Protein AF-A0A0F9FJG1-F1 (afdb_monomer_lite)

Sequence (260 aa):
LNWNKIEPEPGVFQQAEFDKVREAAKVGPVGLRLLGGSNSPPWLARTVTYFTYTEGTSGGTFYMPVWWEAEYQHRWEYMLRVVEREVGHLVDVFYQTGGATVYGEPFIRSPWQNKDAYNNLGFDWAVDRSALEALYDIAVRVWPRQRIAVSVFPWQYMKNGQPRSSLGPTSSFILDLMPDLIGANDLRETPGQPRLNTWIWMEQTGIPLFWQTARPPKIGDWRKALEWTIDFGGEYVELNRDFETYDYAELGAWGWELSK

Structure (mmCIF, N/CA/C/O backbone):
data_AF-A0A0F9FJG1-F1
#
_entry.id   AF-A0A0F9FJG1-F1
#
loop_
_atom_site.group_PDB
_atom_site.id
_atom_site.type_symbol
_atom_site.label_atom_id
_atom_site.label_alt_id
_atom_site.label_comp_id
_atom_site.label_asym_id
_atom_site.label_entity_id
_atom_site.label_seq_id
_atom_site.pdbx_PDB_ins_code
_atom_site.Cartn_x
_atom_site.Cartn_y
_atom_site.Cartn_z
_atom_site.occupancy
_atom_site.B_iso_or_equiv
_atom_site.auth_seq_id
_atom_site.auth_comp_id
_atom_site.auth_asym_id
_atom_site.auth_atom_id
_atom_site.pdbx_PDB_model_num
ATOM 1 N N . LEU A 1 1 ? -8.510 -1.674 -4.474 1.00 93.88 1 LEU A N 1
ATOM 2 C CA . LEU A 1 1 ? -9.511 -0.970 -3.641 1.00 93.88 1 LEU A CA 1
ATOM 3 C C . LEU A 1 1 ? -8.845 0.157 -2.858 1.00 93.88 1 LEU A C 1
ATOM 5 O O . LEU A 1 1 ? -7.658 0.055 -2.569 1.00 93.88 1 LEU A O 1
ATOM 9 N N . ASN A 1 2 ? -9.599 1.196 -2.493 1.00 95.75 2 ASN A N 1
ATOM 10 C CA . ASN A 1 2 ? -9.107 2.324 -1.691 1.00 95.75 2 ASN A CA 1
ATOM 11 C C . ASN A 1 2 ? -9.850 2.344 -0.354 1.00 95.75 2 ASN A C 1
ATOM 13 O O . ASN A 1 2 ? -11.081 2.268 -0.363 1.00 95.75 2 ASN A O 1
ATOM 17 N N . TRP A 1 3 ? -9.140 2.482 0.770 1.00 97.31 3 TRP A N 1
ATOM 18 C CA . TRP A 1 3 ? -9.770 2.463 2.096 1.00 97.31 3 TRP A CA 1
ATOM 19 C C . TRP A 1 3 ? -10.869 3.531 2.219 1.00 97.31 3 TRP A C 1
ATOM 21 O O . TRP A 1 3 ? -12.003 3.209 2.558 1.00 97.31 3 TRP A O 1
ATOM 31 N N . ASN A 1 4 ? -10.597 4.772 1.817 1.00 97.50 4 ASN A N 1
ATOM 32 C CA . ASN A 1 4 ? -11.552 5.881 1.873 1.00 97.50 4 ASN A CA 1
ATOM 33 C C . ASN A 1 4 ? -12.833 5.687 1.045 1.00 97.50 4 ASN A C 1
ATOM 35 O O . ASN A 1 4 ? -13.818 6.375 1.297 1.00 97.50 4 ASN A O 1
ATOM 39 N N . LYS A 1 5 ? -12.835 4.772 0.070 1.00 98.00 5 LYS A N 1
ATOM 40 C CA . LYS A 1 5 ? -14.034 4.400 -0.690 1.00 98.00 5 LYS A CA 1
ATOM 41 C C . LYS A 1 5 ? -14.777 3.240 -0.049 1.00 98.00 5 LYS A C 1
ATOM 43 O O . LYS A 1 5 ? -15.998 3.216 -0.105 1.00 98.00 5 LYS A O 1
ATOM 48 N N . ILE A 1 6 ? -14.052 2.293 0.546 1.00 98.00 6 ILE A N 1
ATOM 49 C CA . ILE A 1 6 ? -14.653 1.150 1.238 1.00 98.00 6 ILE A CA 1
ATOM 50 C C . ILE A 1 6 ? -15.332 1.609 2.526 1.00 98.00 6 ILE A C 1
ATOM 52 O O . ILE A 1 6 ? -16.455 1.201 2.777 1.00 98.00 6 ILE A O 1
ATOM 56 N N . GLU A 1 7 ? -14.682 2.456 3.322 1.00 98.31 7 GLU A N 1
ATOM 57 C CA . GLU A 1 7 ? -15.165 2.913 4.631 1.00 98.31 7 GLU A CA 1
ATOM 58 C C . GLU A 1 7 ? -15.092 4.448 4.724 1.00 98.31 7 GLU A C 1
ATOM 60 O O . GLU A 1 7 ? -14.219 4.999 5.404 1.00 98.31 7 GLU A O 1
ATOM 65 N N . PRO A 1 8 ? -15.965 5.173 3.998 1.00 97.88 8 PRO A N 1
ATOM 66 C CA . PRO A 1 8 ? -15.964 6.636 3.988 1.00 97.88 8 PRO A CA 1
ATOM 67 C C . PRO A 1 8 ? -16.316 7.248 5.349 1.00 97.88 8 PRO A C 1
ATOM 69 O O . PRO A 1 8 ? -15.869 8.353 5.641 1.00 97.88 8 PRO A O 1
ATOM 72 N N . GLU A 1 9 ? -17.067 6.526 6.184 1.00 97.81 9 GLU A N 1
ATOM 73 C CA . GLU A 1 9 ? -17.381 6.869 7.575 1.00 97.81 9 GLU A CA 1
ATOM 74 C C . GLU A 1 9 ? -17.056 5.673 8.484 1.00 97.81 9 GLU A C 1
ATOM 76 O O . GLU A 1 9 ? -17.133 4.535 8.011 1.00 97.81 9 GLU A O 1
ATOM 81 N N . PRO A 1 10 ? -16.727 5.889 9.774 1.00 97.12 10 PRO A N 1
ATOM 82 C CA . PRO A 1 10 ? -16.317 4.809 10.670 1.00 97.12 10 PRO A CA 1
ATOM 83 C C . PRO A 1 10 ? -17.374 3.697 10.740 1.00 9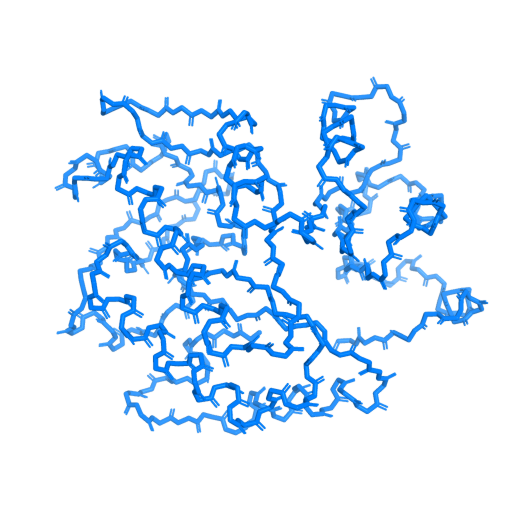7.12 10 PRO A C 1
ATOM 85 O O . PRO A 1 10 ? -18.512 3.941 11.143 1.00 97.12 10 PRO A O 1
ATOM 88 N N . GLY A 1 11 ? -16.999 2.476 10.358 1.00 96.75 11 GLY A N 1
ATOM 89 C CA . GLY A 1 11 ? -17.871 1.300 10.365 1.00 96.75 11 GLY A CA 1
ATOM 90 C C . GLY A 1 11 ? -18.943 1.257 9.268 1.00 96.75 11 GLY A C 1
ATOM 91 O O . GLY A 1 11 ? -19.760 0.335 9.265 1.00 96.75 11 GLY A O 1
ATOM 92 N N . VAL A 1 12 ? -18.971 2.218 8.336 1.00 98.00 12 VAL A N 1
ATOM 93 C CA . VAL A 1 12 ? -19.931 2.250 7.220 1.00 98.00 12 VAL A CA 1
ATOM 94 C C . VAL A 1 12 ? -1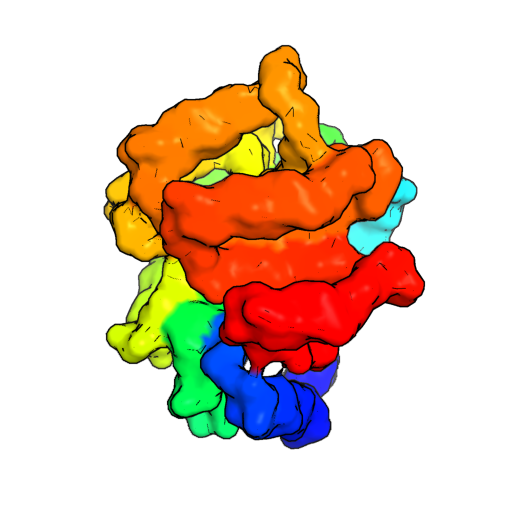9.252 1.745 5.954 1.00 98.00 12 VAL A C 1
ATOM 96 O O . VAL A 1 12 ? -18.524 2.487 5.298 1.00 98.00 12 VAL A O 1
ATOM 99 N N . PHE A 1 13 ? -19.524 0.493 5.584 1.00 98.19 13 PHE A N 1
ATOM 100 C CA . PHE A 1 13 ? -18.868 -0.166 4.453 1.00 98.19 13 PHE A CA 1
ATOM 101 C C . PHE A 1 13 ? -19.676 -0.087 3.152 1.00 98.19 13 PHE A C 1
ATOM 103 O O . PHE A 1 13 ? -20.850 -0.456 3.108 1.00 98.19 13 PHE A O 1
ATOM 110 N N . GLN A 1 14 ? -19.033 0.353 2.072 1.00 98.31 14 GLN A N 1
ATOM 111 C CA . GLN A 1 14 ? -19.636 0.477 0.746 1.00 98.31 14 GLN A CA 1
ATOM 112 C C . GLN A 1 14 ? -19.578 -0.856 -0.009 1.00 98.31 14 GLN A C 1
ATOM 114 O O . GLN A 1 14 ? -18.541 -1.233 -0.555 1.00 98.31 14 GLN A O 1
ATOM 119 N N . GLN A 1 15 ? -20.718 -1.547 -0.099 1.00 97.88 15 GLN A N 1
ATOM 120 C CA . GLN A 1 15 ? -20.821 -2.844 -0.787 1.00 97.88 15 GLN A CA 1
ATOM 121 C C . GLN A 1 15 ? -20.414 -2.789 -2.266 1.00 97.88 15 GLN A C 1
ATOM 123 O O . GLN A 1 15 ? -19.784 -3.721 -2.761 1.00 97.88 15 GLN A O 1
ATOM 128 N N . ALA A 1 16 ? -20.646 -1.652 -2.928 1.00 97.31 16 ALA A N 1
ATOM 129 C CA . ALA A 1 16 ? -20.237 -1.433 -4.312 1.00 97.31 16 ALA A CA 1
ATOM 130 C C . ALA A 1 16 ? -18.716 -1.566 -4.540 1.00 97.31 16 ALA A C 1
ATOM 132 O O . ALA A 1 16 ? -18.290 -1.845 -5.657 1.00 97.31 16 ALA A O 1
ATOM 133 N N . GLU A 1 17 ? -17.873 -1.371 -3.517 1.00 97.38 17 GLU A N 1
ATOM 134 C CA . GLU A 1 17 ? -16.431 -1.616 -3.647 1.00 97.38 17 GLU A CA 1
ATOM 135 C C . GLU A 1 17 ? -16.098 -3.116 -3.609 1.00 97.38 17 GLU A C 1
ATOM 137 O O . GLU A 1 17 ? -15.222 -3.559 -4.349 1.00 97.38 17 GLU A O 1
ATOM 142 N N . PHE A 1 18 ? -16.818 -3.912 -2.814 1.00 97.50 18 PHE A N 1
ATOM 143 C CA . PHE A 1 18 ? -16.667 -5.372 -2.791 1.00 97.50 18 PHE A CA 1
ATOM 144 C C . PHE A 1 18 ? -17.218 -6.024 -4.061 1.00 97.50 18 PHE A C 1
ATOM 146 O O . PHE A 1 18 ? -16.626 -6.976 -4.568 1.00 97.50 18 PHE A O 1
ATOM 153 N N . ASP A 1 19 ? -18.294 -5.474 -4.629 1.00 96.56 19 ASP A N 1
ATOM 154 C CA . ASP A 1 19 ? -18.871 -5.959 -5.887 1.00 96.56 19 ASP A CA 1
ATOM 155 C C . ASP A 1 19 ? -17.883 -5.889 -7.056 1.00 96.56 19 ASP A C 1
ATOM 157 O O . ASP A 1 19 ? -17.910 -6.756 -7.923 1.00 96.56 19 ASP A O 1
ATOM 161 N N . LYS A 1 20 ? -16.938 -4.939 -7.049 1.00 92.56 20 LYS A N 1
ATOM 162 C CA . LYS A 1 20 ? -15.858 -4.890 -8.051 1.00 92.56 20 LYS A CA 1
ATOM 163 C C . LYS A 1 20 ? -14.958 -6.120 -7.988 1.00 92.56 20 LYS A C 1
ATOM 165 O O . LYS A 1 20 ? -14.558 -6.634 -9.024 1.00 92.56 20 LYS A O 1
ATOM 170 N N . VAL A 1 21 ? -14.655 -6.604 -6.781 1.00 94.00 21 VAL A N 1
ATOM 171 C CA . VAL A 1 21 ? -13.859 -7.827 -6.592 1.00 94.00 21 VAL A CA 1
ATOM 172 C C . VAL A 1 21 ? -14.656 -9.047 -7.042 1.00 94.00 21 VAL A C 1
ATOM 174 O O . VAL A 1 21 ? -14.115 -9.903 -7.733 1.00 94.00 21 VAL A O 1
ATOM 177 N N . ARG A 1 22 ? -15.953 -9.104 -6.711 1.00 95.00 22 ARG A N 1
ATOM 178 C CA . ARG A 1 22 ? -16.854 -10.179 -7.157 1.00 95.00 22 ARG A CA 1
ATOM 179 C C . ARG A 1 22 ? -16.979 -10.228 -8.674 1.00 95.00 22 ARG A C 1
ATOM 181 O O . ARG A 1 22 ? -17.015 -11.314 -9.236 1.00 95.00 22 ARG A O 1
ATOM 188 N N . GLU A 1 23 ? -17.036 -9.070 -9.326 1.00 89.56 23 GLU A N 1
ATOM 189 C CA . GLU A 1 23 ? -17.074 -8.981 -10.783 1.00 89.56 23 GLU A CA 1
ATOM 190 C C . GLU A 1 23 ? -15.758 -9.449 -11.405 1.00 89.56 23 GLU A C 1
ATOM 192 O O . GLU A 1 23 ? -15.784 -10.291 -12.298 1.00 89.56 23 GLU A O 1
ATOM 197 N N . ALA A 1 24 ? -14.616 -8.982 -10.889 1.00 86.31 24 ALA A N 1
ATOM 198 C CA . ALA A 1 24 ? -13.303 -9.431 -11.351 1.00 86.31 24 ALA A CA 1
ATOM 199 C C . ALA A 1 24 ? -13.135 -10.955 -11.207 1.00 86.31 24 ALA A C 1
ATOM 201 O O . ALA A 1 24 ? -12.653 -11.615 -12.124 1.00 86.31 24 ALA A O 1
ATOM 202 N N . ALA A 1 25 ? -13.623 -11.527 -10.102 1.00 90.94 25 ALA A N 1
ATOM 203 C CA . ALA A 1 25 ? -13.545 -12.959 -9.823 1.00 90.94 25 ALA A CA 1
ATOM 204 C C . ALA A 1 25 ? -14.377 -13.841 -10.770 1.00 90.94 25 ALA A C 1
ATOM 206 O O . ALA A 1 25 ? -14.173 -15.051 -10.809 1.00 90.94 25 ALA A O 1
ATOM 207 N N . LYS A 1 26 ? -15.311 -13.273 -11.550 1.00 88.12 26 LYS A N 1
ATOM 208 C CA . LYS A 1 26 ? -16.027 -14.028 -12.596 1.00 88.12 26 LYS A CA 1
ATOM 209 C C . LYS A 1 26 ? -15.131 -14.387 -13.776 1.00 88.12 26 LYS A C 1
ATOM 211 O O . LYS A 1 26 ? -15.491 -15.272 -14.547 1.00 88.12 26 LYS A O 1
ATOM 216 N N . VAL A 1 27 ? -14.029 -13.658 -13.943 1.00 83.75 27 VAL A N 1
ATOM 217 C CA . VAL A 1 27 ? -13.112 -13.808 -15.072 1.00 83.75 27 VAL A CA 1
ATOM 218 C C . VAL A 1 27 ? -11.894 -14.641 -14.700 1.00 83.75 27 VAL A C 1
ATOM 220 O O . VAL A 1 27 ? -11.272 -15.153 -15.612 1.00 83.75 27 VAL A O 1
ATOM 223 N N . GLY A 1 28 ? -11.572 -14.789 -13.409 1.00 81.75 28 GLY A N 1
ATOM 224 C CA . GLY A 1 28 ? -10.408 -15.556 -12.975 1.00 81.75 28 GLY A CA 1
ATOM 225 C C . GLY A 1 28 ? -9.968 -15.296 -11.534 1.00 81.75 28 GLY A C 1
ATOM 226 O O . GLY A 1 28 ? -10.646 -14.572 -10.794 1.00 81.75 28 GLY A O 1
ATOM 227 N N . PRO A 1 29 ? -8.819 -15.863 -11.119 1.00 83.12 29 PRO A N 1
ATOM 228 C CA . PRO A 1 29 ? -8.189 -15.571 -9.833 1.00 83.12 29 PRO A CA 1
ATOM 229 C C . PRO A 1 29 ? -7.928 -14.070 -9.643 1.00 83.12 29 PRO A C 1
ATOM 231 O O . PRO A 1 29 ? -7.426 -13.398 -10.545 1.00 83.12 29 PRO A O 1
ATOM 234 N N . VAL A 1 30 ? -8.218 -13.533 -8.452 1.00 87.94 30 VAL A N 1
ATOM 235 C CA . VAL A 1 30 ? -8.061 -12.096 -8.179 1.00 87.94 30 VAL A CA 1
ATOM 236 C C . VAL A 1 30 ? -6.807 -11.800 -7.363 1.00 87.94 30 VAL A C 1
ATOM 238 O O . VAL A 1 30 ? -6.634 -12.289 -6.245 1.00 87.94 30 VAL A O 1
ATOM 241 N N . GLY A 1 31 ? -5.976 -10.903 -7.895 1.00 88.62 31 GLY A N 1
ATOM 242 C CA . GLY A 1 31 ? -4.985 -10.158 -7.126 1.00 88.62 31 GLY A CA 1
ATOM 243 C C . GLY A 1 31 ? -5.602 -8.890 -6.528 1.00 88.62 31 GLY A C 1
ATOM 244 O O . GLY A 1 31 ? -6.094 -8.028 -7.254 1.00 88.62 31 GLY A O 1
ATOM 245 N N . LEU A 1 32 ? -5.570 -8.742 -5.204 1.00 91.38 32 LEU A N 1
ATOM 246 C CA . LEU A 1 32 ? -6.198 -7.630 -4.497 1.00 91.38 32 LEU A CA 1
ATOM 247 C C . LEU A 1 32 ? -5.172 -6.710 -3.841 1.00 91.38 32 LEU A C 1
ATOM 249 O O . LEU A 1 32 ? -4.499 -7.078 -2.883 1.00 91.38 32 LEU A O 1
ATOM 253 N N . ARG A 1 33 ? -5.130 -5.454 -4.287 1.00 91.25 33 ARG A N 1
ATOM 254 C CA . ARG A 1 33 ? -4.435 -4.368 -3.586 1.00 91.25 33 ARG A CA 1
ATOM 255 C C . ARG A 1 33 ? -5.439 -3.506 -2.832 1.00 91.25 33 ARG A C 1
ATOM 257 O O . ARG A 1 33 ? -6.316 -2.904 -3.456 1.00 91.25 33 ARG A O 1
ATOM 264 N N . LEU A 1 34 ? -5.309 -3.410 -1.511 1.00 94.56 34 LEU A N 1
ATOM 265 C CA . LEU A 1 34 ? -6.036 -2.434 -0.697 1.00 94.56 34 LEU A CA 1
ATOM 266 C C . LEU A 1 34 ? -5.100 -1.282 -0.362 1.00 94.56 34 LEU A C 1
ATOM 268 O O . LEU A 1 34 ? -4.106 -1.531 0.303 1.00 94.56 34 LEU A O 1
ATOM 272 N N . LEU A 1 35 ? -5.411 -0.065 -0.811 1.00 94.19 35 LEU A N 1
ATOM 273 C CA . LEU A 1 35 ? -4.567 1.119 -0.642 1.00 94.19 35 LEU A CA 1
ATOM 274 C C . LEU A 1 35 ? -4.892 1.877 0.653 1.00 94.19 35 LEU A C 1
ATOM 276 O O . LEU A 1 35 ? -6.022 2.348 0.824 1.00 94.19 35 LEU A O 1
ATOM 280 N N . GLY A 1 36 ? -3.877 2.022 1.512 1.00 93.38 36 GLY A N 1
ATOM 281 C CA . GLY A 1 36 ? -3.857 2.919 2.674 1.00 93.38 36 GLY A CA 1
ATOM 282 C C . GLY A 1 36 ? -3.188 4.266 2.368 1.00 93.38 36 GLY A C 1
ATOM 283 O O . GLY A 1 36 ? -3.314 4.802 1.260 1.00 93.38 36 GLY A O 1
ATOM 284 N N . GLY A 1 37 ? -2.488 4.838 3.353 1.00 94.25 37 GLY A N 1
ATOM 285 C CA . GLY A 1 37 ? -1.731 6.083 3.182 1.00 94.25 37 GLY A CA 1
ATOM 286 C C . GLY A 1 37 ? -2.630 7.253 2.785 1.00 94.25 37 GLY A C 1
ATOM 287 O O . GLY A 1 37 ? -3.590 7.564 3.489 1.00 94.25 37 GLY A O 1
ATOM 288 N N . SER A 1 38 ? -2.368 7.868 1.630 1.00 95.06 38 SER A N 1
ATOM 289 C CA . SER A 1 38 ? -3.211 8.949 1.076 1.00 95.06 38 SER A CA 1
ATOM 290 C C . SER A 1 38 ? -4.639 8.517 0.709 1.00 95.06 38 SER A C 1
ATOM 292 O O . SER A 1 38 ? -5.518 9.359 0.539 1.00 95.06 38 SER A O 1
ATOM 294 N N . ASN A 1 39 ? -4.885 7.208 0.608 1.00 96.19 39 ASN A N 1
ATOM 295 C CA . ASN A 1 39 ? -6.212 6.639 0.389 1.00 96.19 39 ASN A CA 1
ATOM 296 C C . ASN A 1 39 ? -6.926 6.290 1.702 1.00 96.19 39 ASN A C 1
ATOM 298 O O . ASN A 1 39 ? -7.994 5.688 1.650 1.00 96.19 39 ASN A O 1
ATOM 302 N N . SER A 1 40 ? -6.372 6.644 2.863 1.00 96.94 40 SER A N 1
ATOM 303 C CA . SER A 1 40 ? -7.035 6.444 4.158 1.00 96.94 40 SER A CA 1
ATOM 304 C C . SER A 1 40 ? -8.218 7.406 4.320 1.00 96.94 40 SER A C 1
ATOM 306 O O . SER A 1 40 ? -8.165 8.535 3.820 1.00 96.94 40 SER A O 1
ATOM 308 N N . PRO A 1 41 ? -9.304 6.999 4.996 1.00 96.69 41 PRO A N 1
ATOM 309 C CA . PRO A 1 41 ? -10.472 7.849 5.155 1.00 96.69 41 PRO A CA 1
ATOM 310 C C . PRO A 1 41 ? -10.188 9.052 6.074 1.00 96.69 41 PRO A C 1
ATOM 312 O O . PRO A 1 41 ? -9.465 8.908 7.061 1.00 96.69 41 PRO A O 1
ATOM 315 N N . PRO A 1 42 ? -10.790 10.232 5.822 1.00 95.81 42 PRO A N 1
ATOM 316 C CA . PRO A 1 42 ? -10.560 11.423 6.645 1.00 95.81 42 PRO A CA 1
ATOM 317 C C . PRO A 1 42 ? -10.947 11.261 8.121 1.00 95.81 42 PRO A C 1
ATOM 319 O O . PRO A 1 42 ? -10.359 11.915 8.981 1.00 95.81 42 PRO A O 1
ATOM 322 N N . TRP A 1 43 ? -11.919 10.396 8.441 1.00 97.12 43 TRP A N 1
ATOM 323 C CA . TRP A 1 43 ? -12.359 10.188 9.825 1.00 97.12 43 TRP A CA 1
ATOM 324 C C . TRP A 1 43 ? -11.265 9.595 10.720 1.00 97.12 43 TRP A C 1
ATOM 326 O O . TRP A 1 43 ? -11.317 9.786 11.935 1.00 97.12 43 TRP A O 1
ATOM 336 N N . LEU A 1 44 ? -10.266 8.922 10.142 1.00 97.56 44 LEU A N 1
ATOM 337 C CA . LEU A 1 44 ? -9.170 8.297 10.881 1.00 97.56 44 LEU A CA 1
ATOM 338 C C . LEU A 1 44 ? -8.280 9.339 11.582 1.00 97.56 44 LEU A C 1
ATOM 340 O O . LEU A 1 44 ? -7.692 9.046 12.620 1.00 97.56 44 LEU A O 1
ATOM 344 N N . ALA A 1 45 ? -8.278 10.592 11.110 1.00 96.81 45 ALA A N 1
ATOM 345 C CA . ALA A 1 45 ? -7.601 11.713 11.771 1.00 96.81 45 ALA A CA 1
ATOM 346 C C . ALA A 1 45 ? -8.170 12.051 13.165 1.00 96.81 45 ALA A C 1
ATOM 348 O O . ALA A 1 45 ? -7.587 12.844 13.898 1.00 96.81 45 ALA A O 1
ATOM 349 N N . ARG A 1 46 ? -9.310 11.458 13.555 1.00 96.44 46 ARG A N 1
ATOM 350 C CA . ARG A 1 46 ? -9.861 11.571 14.917 1.00 96.44 46 ARG A CA 1
ATOM 351 C C . ARG A 1 46 ? -9.110 10.706 15.934 1.00 96.44 46 ARG A C 1
ATOM 353 O O . ARG A 1 46 ? -9.261 10.940 17.129 1.00 96.44 46 ARG A O 1
ATOM 360 N N . THR A 1 47 ? -8.363 9.696 15.482 1.00 96.00 47 THR A N 1
ATOM 361 C CA . THR A 1 47 ? -7.713 8.700 16.354 1.00 96.00 47 THR A CA 1
ATOM 362 C C . THR A 1 47 ? -6.240 8.462 16.035 1.00 96.00 47 THR A C 1
ATOM 364 O O . THR A 1 47 ? -5.533 7.917 16.871 1.00 96.00 47 THR A O 1
ATOM 367 N N . VAL A 1 48 ? -5.773 8.854 14.850 1.00 97.50 48 VAL A N 1
ATOM 368 C CA . VAL A 1 48 ? -4.392 8.666 14.384 1.00 97.50 48 VAL A CA 1
ATOM 369 C C . VAL A 1 48 ? -3.791 10.026 14.048 1.00 97.50 48 VAL A C 1
ATOM 371 O O . VAL A 1 48 ? -4.496 10.903 13.541 1.00 97.50 48 VAL A O 1
ATOM 374 N N . THR A 1 49 ? -2.494 10.208 14.295 1.00 98.12 49 THR A N 1
ATOM 375 C CA . THR A 1 49 ? -1.784 11.420 13.876 1.00 98.12 49 THR A CA 1
ATOM 376 C C . THR A 1 49 ? -1.705 11.488 12.357 1.00 98.12 49 THR A C 1
ATOM 378 O O . THR A 1 49 ? -1.528 10.481 11.674 1.00 98.12 49 THR A O 1
ATOM 381 N N . TYR A 1 50 ? -1.797 12.692 11.805 1.00 97.50 50 TYR A N 1
ATOM 382 C CA . TYR A 1 50 ? -1.620 12.929 10.379 1.00 97.50 50 TYR A CA 1
ATOM 383 C C . TYR A 1 50 ? -0.540 13.969 10.121 1.00 97.50 50 TYR A C 1
ATOM 385 O O . TYR A 1 50 ? -0.292 14.858 10.937 1.00 97.50 5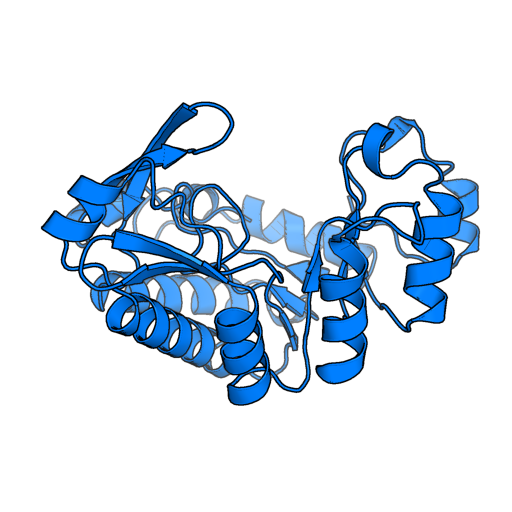0 TYR A O 1
ATOM 393 N N . PHE A 1 51 ? 0.057 13.893 8.937 1.00 97.50 51 PHE A N 1
ATOM 394 C CA . PHE A 1 51 ? 1.045 14.852 8.476 1.00 97.50 51 PHE A CA 1
ATOM 395 C C . PHE A 1 51 ? 0.866 15.182 6.996 1.00 97.50 51 PHE A C 1
ATOM 397 O O . PHE A 1 51 ? 0.258 14.438 6.222 1.00 97.50 51 PHE A O 1
ATOM 404 N N . THR A 1 52 ? 1.398 16.338 6.614 1.00 97.06 52 THR A N 1
ATOM 405 C CA . THR A 1 52 ? 1.450 16.770 5.221 1.00 97.06 52 THR A CA 1
ATOM 406 C C . THR A 1 52 ? 2.590 16.051 4.512 1.00 97.06 52 THR A C 1
ATOM 408 O O . THR A 1 52 ? 3.747 16.172 4.911 1.00 97.06 52 THR A O 1
ATOM 411 N N . TYR A 1 53 ? 2.252 15.330 3.451 1.00 97.06 53 TYR A N 1
ATOM 412 C CA . TYR A 1 53 ? 3.169 14.594 2.598 1.00 97.06 53 TYR A CA 1
ATOM 413 C C . TYR A 1 53 ? 3.280 15.263 1.228 1.00 97.06 53 TYR A C 1
ATOM 415 O O . TYR A 1 53 ? 2.269 15.487 0.567 1.00 97.06 53 TYR A O 1
ATOM 423 N N . THR A 1 54 ? 4.495 15.524 0.764 1.00 96.88 54 THR A N 1
ATOM 424 C CA . THR A 1 54 ? 4.780 16.020 -0.586 1.00 96.88 54 THR A CA 1
ATOM 425 C C . THR A 1 54 ? 5.376 14.901 -1.433 1.00 96.88 54 THR A C 1
ATOM 427 O O . THR A 1 54 ? 6.414 14.326 -1.098 1.00 96.88 54 THR A O 1
ATOM 430 N N . GLU A 1 55 ? 4.720 14.580 -2.542 1.00 93.06 55 GLU A N 1
ATOM 431 C CA . GLU A 1 55 ? 5.138 13.548 -3.485 1.00 93.06 55 GLU A CA 1
ATOM 432 C C . GLU A 1 55 ? 6.352 14.016 -4.306 1.00 93.06 55 GLU A C 1
ATOM 434 O O . GLU A 1 55 ? 6.431 15.161 -4.751 1.00 93.06 55 GLU A O 1
ATOM 439 N N . GLY A 1 56 ? 7.350 13.140 -4.464 1.00 84.69 56 GLY A N 1
ATOM 440 C CA . GLY A 1 56 ? 8.671 13.544 -4.949 1.00 84.69 56 GLY A CA 1
ATOM 441 C C . GLY A 1 56 ? 8.793 13.815 -6.452 1.00 84.69 56 GLY A C 1
ATOM 442 O O . GLY A 1 56 ? 9.796 14.400 -6.854 1.00 84.69 56 GLY A O 1
ATOM 443 N N . THR A 1 57 ? 7.825 13.393 -7.277 1.00 81.38 57 THR A N 1
ATOM 444 C CA . THR A 1 57 ? 7.945 13.428 -8.751 1.00 81.38 57 THR A CA 1
ATOM 445 C C . THR A 1 57 ? 7.086 14.517 -9.392 1.00 81.38 57 THR A C 1
ATOM 447 O O . THR A 1 57 ? 7.577 15.305 -10.193 1.00 81.38 57 THR A O 1
ATOM 450 N N . SER A 1 58 ? 5.801 14.554 -9.058 1.00 82.25 58 SER A N 1
ATOM 451 C CA . SER A 1 58 ? 4.811 15.547 -9.485 1.00 82.25 58 SER A CA 1
ATOM 452 C C . SER A 1 58 ? 4.682 16.739 -8.532 1.00 82.25 58 SER A C 1
ATOM 454 O O . SER A 1 58 ? 4.132 17.763 -8.929 1.00 82.25 58 SER A O 1
ATOM 456 N N . GLY A 1 59 ? 5.180 16.630 -7.293 1.00 87.00 59 GLY A N 1
ATOM 457 C CA . GLY A 1 59 ? 5.102 17.699 -6.292 1.00 87.00 59 GLY A CA 1
ATOM 458 C C . GLY A 1 59 ? 3.732 17.831 -5.619 1.00 87.00 59 GLY A C 1
ATOM 459 O O . GLY A 1 59 ? 3.503 18.798 -4.896 1.00 87.00 59 GLY A O 1
ATOM 460 N N . GLY A 1 60 ? 2.813 16.886 -5.849 1.00 93.38 60 GLY A N 1
ATOM 461 C CA . GLY A 1 60 ? 1.492 16.891 -5.222 1.00 93.38 60 GLY A CA 1
ATOM 462 C C . GLY A 1 60 ? 1.576 16.788 -3.697 1.00 93.38 60 GLY A C 1
ATOM 463 O O . GLY A 1 60 ? 2.409 16.057 -3.162 1.00 93.38 60 GLY A O 1
ATOM 464 N N . THR A 1 61 ? 0.693 17.496 -2.994 1.00 95.25 61 THR A N 1
ATOM 465 C CA . THR A 1 61 ? 0.603 17.453 -1.530 1.00 95.25 61 THR A CA 1
ATOM 466 C C . THR A 1 61 ? -0.611 16.646 -1.085 1.00 95.25 61 THR A C 1
ATOM 468 O O . THR A 1 61 ? -1.711 16.811 -1.608 1.00 95.25 61 THR A O 1
ATOM 471 N N . PHE A 1 62 ? -0.408 15.792 -0.090 1.00 95.50 62 PHE A N 1
ATOM 472 C CA . PHE A 1 62 ? -1.388 14.857 0.440 1.00 95.50 62 PHE A CA 1
ATOM 473 C C . PHE A 1 62 ? -1.397 14.929 1.963 1.00 95.50 62 PHE A C 1
ATOM 475 O O . PHE A 1 62 ? -0.395 15.276 2.585 1.00 95.50 62 PHE A O 1
ATOM 482 N N . TYR A 1 63 ? -2.525 14.583 2.572 1.00 94.88 63 TYR A N 1
ATOM 483 C CA . TYR A 1 63 ? -2.638 14.471 4.021 1.00 94.88 63 TYR A CA 1
ATOM 484 C C . TYR A 1 63 ? -2.700 12.995 4.384 1.00 94.88 63 TYR A C 1
ATOM 486 O O . TYR A 1 63 ? -3.597 12.284 3.932 1.00 94.88 63 TYR A O 1
ATOM 494 N N . MET A 1 64 ? -1.708 12.520 5.131 1.00 95.19 64 MET A N 1
ATOM 495 C CA . MET A 1 64 ? -1.506 11.095 5.357 1.00 95.19 64 MET A CA 1
ATOM 496 C C . MET A 1 64 ? -1.458 10.749 6.841 1.00 95.19 64 MET A C 1
ATOM 498 O O . MET A 1 64 ? -0.884 11.518 7.612 1.00 95.19 64 MET A O 1
ATOM 502 N N . PRO A 1 65 ? -1.987 9.579 7.234 1.00 97.44 65 PRO A N 1
ATOM 503 C CA . PRO A 1 65 ? -1.814 9.077 8.583 1.00 97.44 65 PRO A CA 1
ATOM 504 C C . PRO A 1 65 ? -0.362 8.671 8.833 1.00 97.44 65 PRO A C 1
ATOM 506 O O . PRO A 1 65 ? 0.366 8.250 7.928 1.00 97.44 65 PRO A O 1
ATOM 509 N N . VAL A 1 66 ? 0.031 8.739 10.096 1.00 97.88 66 VAL A N 1
ATOM 510 C CA . VAL A 1 66 ? 1.278 8.186 10.607 1.00 97.88 66 VAL A CA 1
ATOM 511 C C . VAL A 1 66 ? 1.128 6.664 10.714 1.00 97.88 66 VAL A C 1
ATOM 513 O O . VAL A 1 66 ? 0.657 6.130 11.714 1.00 97.88 66 VAL A O 1
ATOM 516 N N . TRP A 1 67 ? 1.500 5.938 9.656 1.00 96.62 67 TRP A N 1
ATOM 517 C CA . TRP A 1 67 ? 1.235 4.492 9.557 1.00 96.62 67 TRP A CA 1
ATOM 518 C C . TRP A 1 67 ? 2.052 3.621 10.523 1.00 96.62 67 TRP A C 1
ATOM 520 O O . TRP A 1 67 ? 1.760 2.438 10.700 1.00 96.62 67 TRP A O 1
ATOM 530 N N . TRP A 1 68 ? 3.092 4.188 11.137 1.00 97.62 68 TRP A N 1
ATOM 531 C CA . TRP A 1 68 ? 3.891 3.513 12.159 1.00 97.62 68 TRP A CA 1
ATOM 532 C C . TRP A 1 68 ? 3.316 3.651 13.573 1.00 97.62 68 TRP A C 1
ATOM 534 O O . TRP A 1 68 ? 3.898 3.127 14.518 1.00 97.62 68 TRP A O 1
ATOM 544 N N . GLU A 1 69 ? 2.171 4.317 13.740 1.00 97.88 69 GLU A N 1
ATOM 545 C CA . GLU A 1 69 ? 1.439 4.312 15.005 1.00 97.88 69 GLU A CA 1
ATOM 546 C C . GLU A 1 69 ? 0.650 3.011 15.191 1.00 97.88 69 GLU A C 1
ATOM 548 O O . GLU A 1 69 ? 0.016 2.497 14.267 1.00 97.88 69 GLU A O 1
ATOM 553 N N . ALA A 1 70 ? 0.625 2.508 16.427 1.00 98.00 70 ALA A N 1
ATOM 554 C CA . ALA A 1 70 ? -0.105 1.291 16.773 1.00 98.00 70 ALA A CA 1
ATOM 555 C C . ALA A 1 70 ? -1.615 1.403 16.486 1.00 98.00 70 ALA A C 1
ATOM 557 O O . ALA A 1 70 ? -2.219 0.446 16.008 1.00 98.00 70 ALA A O 1
ATOM 558 N N . GLU A 1 71 ? -2.223 2.573 16.717 1.00 98.12 71 GLU A N 1
ATOM 559 C CA . GLU A 1 71 ? -3.648 2.787 16.422 1.00 98.12 71 GLU A CA 1
ATOM 560 C C . GLU A 1 71 ? -3.929 2.704 14.915 1.00 98.12 71 GLU A C 1
ATOM 562 O O . GLU A 1 71 ? -4.922 2.100 14.514 1.00 98.12 71 GLU A O 1
ATOM 567 N N . TYR A 1 72 ? -3.039 3.222 14.057 1.00 98.38 72 TYR A N 1
ATOM 568 C CA . TYR A 1 72 ? -3.176 3.034 12.610 1.00 98.38 72 TYR A CA 1
ATOM 569 C C . TYR A 1 72 ? -3.142 1.551 12.242 1.00 98.38 72 TYR A C 1
ATOM 571 O O . TYR A 1 72 ? -4.016 1.076 11.519 1.00 98.38 72 TYR A O 1
ATOM 579 N N . GLN A 1 73 ? -2.161 0.809 12.759 1.00 98.44 73 GLN A N 1
ATOM 580 C CA . GLN A 1 73 ? -2.009 -0.621 12.482 1.00 98.44 73 GLN A CA 1
ATOM 581 C C . GLN A 1 73 ? -3.226 -1.422 12.962 1.00 98.44 73 GLN A C 1
ATOM 583 O O . GLN A 1 73 ? -3.698 -2.307 12.251 1.00 98.44 73 GLN A O 1
ATOM 588 N N . HIS A 1 74 ? -3.796 -1.066 14.115 1.00 98.31 74 HIS A N 1
ATOM 589 C CA . HIS A 1 74 ? -5.032 -1.662 14.618 1.00 98.31 74 HIS A CA 1
ATOM 590 C C . HIS A 1 74 ? -6.223 -1.410 13.678 1.00 98.31 74 HIS A C 1
ATOM 592 O O . HIS A 1 74 ? -6.977 -2.331 13.351 1.00 98.31 74 HIS A O 1
ATOM 598 N N . ARG A 1 75 ? -6.379 -0.174 13.190 1.00 98.12 75 ARG A N 1
ATOM 599 C CA . ARG A 1 75 ? -7.438 0.192 12.232 1.00 98.12 75 ARG A CA 1
ATOM 600 C C . ARG A 1 75 ? -7.242 -0.485 10.882 1.00 98.12 75 ARG A C 1
ATOM 602 O O . ARG A 1 75 ? -8.215 -0.943 10.284 1.00 98.12 75 ARG A O 1
ATOM 609 N N . TRP A 1 76 ? -5.994 -0.604 10.443 1.00 98.06 76 TRP A N 1
ATOM 610 C CA . TRP A 1 76 ? -5.624 -1.345 9.246 1.00 98.06 76 TRP A CA 1
ATOM 611 C C . TRP A 1 76 ? -5.987 -2.827 9.369 1.00 98.06 76 TRP A C 1
ATOM 613 O O . TRP A 1 76 ? -6.625 -3.372 8.473 1.00 98.06 76 TRP A O 1
ATOM 623 N N . GLU A 1 77 ? -5.662 -3.473 10.494 1.00 98.44 77 GLU A N 1
ATOM 624 C CA . GLU A 1 77 ? -6.054 -4.861 10.758 1.00 98.44 77 GLU A CA 1
ATOM 625 C C . GLU A 1 77 ? -7.574 -5.040 10.721 1.00 98.44 77 GLU A C 1
ATOM 627 O O . GLU A 1 77 ? -8.066 -5.977 10.090 1.00 98.44 77 GLU A O 1
ATOM 632 N N . TYR A 1 78 ? -8.328 -4.143 11.361 1.00 98.25 78 TYR A N 1
ATOM 633 C CA . TYR A 1 78 ? -9.789 -4.189 11.331 1.00 98.25 78 TYR A CA 1
ATOM 634 C C . TYR A 1 78 ? -10.332 -4.109 9.898 1.00 98.25 78 TYR A C 1
ATOM 636 O O . TYR A 1 78 ? -11.140 -4.949 9.498 1.00 98.25 78 TYR A O 1
ATOM 644 N N . MET A 1 79 ? -9.836 -3.156 9.108 1.00 98.25 79 MET A N 1
ATOM 645 C CA . MET A 1 79 ? -10.196 -3.013 7.700 1.00 98.25 79 MET A CA 1
ATOM 646 C C . MET A 1 79 ? -9.847 -4.278 6.896 1.00 98.25 79 MET A C 1
ATOM 648 O O . MET A 1 79 ? -10.699 -4.801 6.177 1.00 98.25 79 MET A O 1
ATOM 652 N N . LEU A 1 80 ? -8.647 -4.846 7.067 1.00 98.38 80 LEU A N 1
ATOM 653 C CA . LEU A 1 80 ? -8.267 -6.090 6.391 1.00 98.38 80 LEU A CA 1
ATOM 654 C C . LEU A 1 80 ? -9.187 -7.259 6.744 1.00 98.38 80 LEU A C 1
ATOM 656 O O . LEU A 1 80 ? -9.546 -8.018 5.850 1.00 98.38 80 LEU A O 1
ATOM 660 N N . ARG A 1 81 ? -9.610 -7.391 8.007 1.00 98.56 81 ARG A N 1
ATOM 661 C CA . ARG A 1 81 ? -10.555 -8.440 8.430 1.00 98.56 81 ARG A CA 1
ATOM 662 C C . ARG A 1 81 ? -11.930 -8.271 7.802 1.00 98.56 81 ARG A C 1
ATOM 664 O O . ARG A 1 81 ? -12.588 -9.260 7.498 1.00 98.56 81 ARG A O 1
ATOM 671 N N . VAL A 1 82 ? -12.382 -7.032 7.620 1.00 98.44 82 VAL A N 1
ATOM 672 C CA . VAL A 1 82 ? -13.635 -6.770 6.908 1.00 98.44 82 VAL A CA 1
ATOM 673 C C . VAL A 1 82 ? -13.494 -7.185 5.448 1.00 98.44 82 VAL A C 1
ATOM 675 O O . VAL A 1 82 ? -14.316 -7.952 4.966 1.00 98.44 82 VAL A O 1
ATOM 678 N N . VAL A 1 83 ? -12.434 -6.758 4.760 1.00 98.25 83 VAL A N 1
ATOM 679 C CA . VAL A 1 83 ? -12.212 -7.123 3.352 1.00 98.25 83 VAL A CA 1
ATOM 680 C C . VAL A 1 83 ? -12.075 -8.641 3.176 1.00 98.25 83 VAL A C 1
ATOM 682 O O . VAL A 1 83 ? -12.699 -9.202 2.277 1.00 98.25 83 VAL A O 1
ATOM 685 N N . GLU A 1 84 ? -11.321 -9.320 4.044 1.00 98.00 84 GLU A N 1
ATOM 686 C CA . GLU A 1 84 ? -11.170 -10.780 4.007 1.00 98.00 84 GLU A CA 1
ATOM 687 C C . GLU A 1 84 ? -12.513 -11.493 4.198 1.00 98.00 84 GLU A C 1
ATOM 689 O O . GLU A 1 84 ? -12.864 -12.361 3.400 1.00 98.00 84 GLU A O 1
ATOM 694 N N . ARG A 1 85 ? -13.335 -11.063 5.161 1.00 98.25 85 ARG A N 1
ATOM 695 C CA . ARG A 1 85 ? -14.667 -11.645 5.365 1.00 98.25 85 ARG A CA 1
ATOM 696 C C . ARG A 1 85 ? -15.571 -11.476 4.141 1.00 98.25 85 ARG A C 1
ATOM 698 O O . ARG A 1 85 ? -16.310 -12.395 3.796 1.00 98.25 85 ARG A O 1
ATOM 705 N N . GLU A 1 86 ? -15.559 -10.301 3.513 1.00 98.12 86 GLU A N 1
ATOM 706 C CA . GLU A 1 86 ? -16.498 -9.976 2.431 1.00 98.12 86 GLU A CA 1
ATOM 707 C C . GLU A 1 86 ? -16.113 -10.618 1.090 1.00 98.12 86 GLU A C 1
ATOM 709 O O . GLU A 1 86 ? -17.001 -10.986 0.312 1.00 98.12 86 GLU A O 1
ATOM 714 N N . VAL A 1 87 ? -14.810 -10.723 0.792 1.00 97.75 87 VAL A N 1
ATOM 715 C CA . VAL A 1 87 ? -14.310 -11.151 -0.530 1.00 97.75 87 VAL A CA 1
ATOM 716 C C . VAL A 1 87 ? -13.059 -12.033 -0.490 1.00 97.75 87 VAL A C 1
ATOM 718 O O . VAL A 1 87 ? -12.567 -12.417 -1.544 1.00 97.75 87 VAL A O 1
ATOM 721 N N . GLY A 1 88 ? -12.535 -12.396 0.681 1.00 97.06 88 GLY A N 1
ATOM 722 C CA . GLY A 1 88 ? -11.253 -13.099 0.801 1.00 97.06 88 GLY A CA 1
ATOM 723 C C . GLY A 1 88 ? -11.208 -14.454 0.099 1.00 97.06 88 GLY A C 1
ATOM 724 O O . GLY A 1 88 ? -10.198 -14.806 -0.496 1.00 97.06 88 GLY A O 1
ATOM 725 N N . HIS A 1 89 ? -12.333 -15.170 0.057 1.00 96.19 89 HIS A N 1
ATOM 726 C CA . HIS A 1 89 ? -12.471 -16.435 -0.675 1.00 96.19 89 HIS A CA 1
ATOM 727 C C . HIS A 1 89 ? -12.339 -16.310 -2.206 1.00 96.19 89 HIS A C 1
ATOM 729 O O . HIS A 1 89 ? -12.228 -17.329 -2.879 1.00 96.19 89 HIS A O 1
ATOM 735 N N . LEU A 1 90 ? -12.377 -15.091 -2.751 1.00 96.00 90 LEU A N 1
ATOM 736 C CA . LEU A 1 90 ? -12.211 -14.801 -4.180 1.00 96.00 90 LEU A CA 1
ATOM 737 C C . LEU A 1 90 ? -10.789 -14.344 -4.530 1.00 96.00 90 LEU A C 1
ATOM 739 O O . LEU A 1 90 ? -10.453 -14.205 -5.703 1.00 96.00 90 LEU A O 1
ATOM 743 N N . VAL A 1 91 ? -9.977 -14.050 -3.516 1.00 94.19 91 VAL A N 1
ATOM 744 C CA . VAL A 1 91 ? -8.637 -13.489 -3.670 1.00 94.19 91 VAL A CA 1
ATOM 745 C C . VAL A 1 91 ? -7.621 -14.613 -3.571 1.00 94.19 91 VAL A C 1
ATOM 747 O O . VAL A 1 91 ? -7.653 -15.394 -2.620 1.00 94.19 91 VAL A O 1
ATOM 750 N N . ASP A 1 92 ? -6.700 -14.648 -4.526 1.00 91.75 92 ASP A N 1
ATOM 751 C CA . ASP A 1 92 ? -5.543 -15.545 -4.517 1.00 91.75 92 ASP A CA 1
ATOM 752 C C . ASP A 1 92 ? -4.314 -14.833 -3.928 1.00 91.75 92 ASP A C 1
ATOM 754 O O . ASP A 1 92 ? -3.660 -15.324 -3.004 1.00 91.75 92 ASP A O 1
ATOM 758 N N . VAL A 1 93 ? -4.067 -13.597 -4.379 1.00 89.69 93 VAL A N 1
ATOM 759 C CA . VAL A 1 93 ? -2.929 -12.779 -3.940 1.00 89.69 93 VAL A CA 1
ATOM 760 C C . VAL A 1 93 ? -3.408 -11.489 -3.284 1.00 89.69 93 VAL A C 1
ATOM 762 O O . VAL A 1 93 ? -4.149 -10.717 -3.889 1.00 89.69 93 VAL A O 1
ATOM 765 N N . PHE A 1 94 ? -2.934 -11.195 -2.075 1.00 91.81 94 PHE A N 1
ATOM 766 C CA . PHE A 1 94 ? -3.121 -9.908 -1.409 1.00 91.81 94 PHE A CA 1
ATOM 767 C C . PHE A 1 94 ? -1.834 -9.071 -1.460 1.00 91.81 94 PHE A C 1
ATOM 769 O O . PHE A 1 94 ? -0.787 -9.490 -0.974 1.00 91.81 94 PHE A O 1
ATOM 776 N N . TYR A 1 95 ? -1.908 -7.854 -2.002 1.00 90.12 95 TYR A N 1
ATOM 777 C CA . TYR A 1 95 ? -0.783 -6.915 -2.037 1.00 90.12 95 TYR A CA 1
ATOM 778 C C . TYR A 1 95 ? -0.774 -6.067 -0.768 1.00 90.12 95 TYR A C 1
ATOM 780 O O . TYR A 1 95 ? -1.655 -5.223 -0.566 1.00 90.12 95 TYR A O 1
ATOM 788 N N . GLN A 1 96 ? 0.251 -6.248 0.060 1.00 90.44 96 GLN A N 1
ATOM 789 C CA . GLN A 1 96 ? 0.426 -5.482 1.284 1.00 90.44 96 GLN A CA 1
ATOM 790 C C . GLN A 1 96 ? 0.844 -4.040 0.968 1.00 90.44 96 GLN A C 1
ATOM 792 O O . GLN A 1 96 ? 1.944 -3.784 0.477 1.00 90.44 96 GLN A O 1
ATOM 797 N N . THR A 1 97 ? -0.025 -3.080 1.298 1.00 92.88 97 THR A N 1
ATOM 798 C CA . THR A 1 97 ? 0.235 -1.642 1.109 1.00 92.88 97 THR A CA 1
ATOM 799 C C . THR A 1 97 ? -0.159 -0.774 2.312 1.00 92.88 97 THR A C 1
ATOM 801 O O . THR A 1 97 ? -0.298 0.442 2.200 1.00 92.88 97 THR A O 1
ATOM 804 N N . GLY A 1 98 ? -0.302 -1.367 3.501 1.00 91.88 98 GLY A N 1
ATOM 805 C CA . GLY A 1 98 ? -0.690 -0.653 4.722 1.00 91.88 98 GLY A CA 1
ATOM 806 C C . GLY A 1 98 ? 0.255 0.490 5.096 1.00 91.88 98 GLY A C 1
ATOM 807 O O . GLY A 1 98 ? -0.203 1.518 5.579 1.00 91.88 98 GLY A O 1
ATOM 808 N N . GLY A 1 99 ? 1.552 0.351 4.810 1.00 91.94 99 GLY A N 1
ATOM 809 C CA . GLY A 1 99 ? 2.574 1.387 5.018 1.00 91.94 99 GLY A CA 1
ATOM 810 C C . GLY A 1 99 ? 2.917 2.168 3.749 1.00 91.94 99 GLY A C 1
ATOM 811 O O . GLY A 1 99 ? 3.987 2.767 3.657 1.00 91.94 99 GLY A O 1
ATOM 812 N N . ALA A 1 100 ? 2.073 2.086 2.720 1.00 91.69 100 ALA A N 1
ATOM 813 C CA . ALA A 1 100 ? 2.295 2.781 1.464 1.00 91.69 100 ALA A CA 1
ATOM 814 C C . ALA A 1 100 ? 1.878 4.255 1.562 1.00 91.69 100 ALA A C 1
ATOM 816 O O . ALA A 1 100 ? 1.160 4.670 2.474 1.00 91.69 100 ALA A O 1
ATOM 817 N N . THR A 1 101 ? 2.374 5.066 0.630 1.00 93.81 101 THR A N 1
ATOM 818 C CA . THR A 1 101 ? 2.191 6.518 0.661 1.00 93.81 101 THR A CA 1
ATOM 819 C C . THR A 1 101 ? 1.058 6.959 -0.270 1.00 93.81 101 THR A C 1
ATOM 821 O O . THR A 1 101 ? -0.122 6.680 -0.047 1.00 93.81 101 THR A O 1
ATOM 824 N N . VAL A 1 102 ? 1.412 7.674 -1.327 1.00 91.69 102 VAL A N 1
ATOM 825 C CA . VAL A 1 102 ? 0.585 7.919 -2.517 1.00 91.69 102 VAL A CA 1
ATOM 826 C C . VAL A 1 102 ? 0.835 6.863 -3.583 1.00 91.69 102 VAL A C 1
ATOM 828 O O . VAL A 1 102 ? -0.004 6.620 -4.445 1.00 91.69 102 VAL A O 1
ATOM 831 N N . TYR A 1 103 ? 1.991 6.217 -3.481 1.00 88.81 103 TYR A N 1
ATOM 832 C CA . TYR A 1 103 ? 2.372 5.037 -4.228 1.00 88.81 103 TYR A CA 1
ATOM 833 C C . TYR A 1 103 ? 1.731 3.809 -3.575 1.00 88.81 103 TYR A C 1
ATOM 835 O O . TYR A 1 103 ? 1.542 3.789 -2.359 1.00 88.81 103 TYR A O 1
ATOM 843 N N . GLY A 1 104 ? 1.403 2.788 -4.368 1.00 84.56 104 GLY A N 1
ATOM 844 C CA . GLY A 1 104 ? 0.968 1.483 -3.856 1.00 84.56 104 GLY A CA 1
ATOM 845 C C . GLY A 1 104 ? 2.137 0.645 -3.331 1.00 84.56 104 GLY A C 1
ATOM 846 O O . GLY A 1 104 ? 1.946 -0.481 -2.889 1.00 84.56 104 GLY A O 1
ATOM 847 N N . GLU A 1 105 ? 3.353 1.177 -3.405 1.00 87.94 105 GLU A N 1
ATOM 848 C CA . GLU A 1 105 ? 4.590 0.485 -3.101 1.00 87.94 105 GLU A CA 1
ATOM 849 C C . GLU A 1 105 ? 5.097 0.845 -1.699 1.00 87.94 105 GLU A C 1
ATOM 851 O O . GLU A 1 105 ? 5.470 1.997 -1.441 1.00 87.94 105 GLU A O 1
ATOM 856 N N . PRO A 1 106 ? 5.172 -0.133 -0.778 1.00 90.12 106 PRO A N 1
ATOM 857 C CA . PRO A 1 106 ? 5.438 0.115 0.631 1.00 90.12 106 PRO A CA 1
ATOM 858 C C . PRO A 1 106 ? 6.905 0.434 0.922 1.00 90.12 106 PRO A C 1
ATOM 860 O O . PRO A 1 106 ? 7.250 0.503 2.088 1.00 90.12 106 PRO A O 1
ATOM 863 N N . PHE A 1 107 ? 7.758 0.683 -0.072 1.00 92.56 107 PHE A N 1
ATOM 864 C CA . PHE A 1 107 ? 9.161 1.084 0.120 1.00 92.56 107 PHE A CA 1
ATOM 865 C C . PHE A 1 107 ? 9.477 2.484 -0.432 1.00 92.56 107 PHE A C 1
ATOM 867 O O . PHE A 1 107 ? 10.597 2.978 -0.283 1.00 92.56 107 PHE A O 1
ATOM 874 N N . ILE A 1 108 ? 8.497 3.154 -1.050 1.00 93.06 108 ILE A N 1
ATOM 875 C CA . ILE A 1 108 ? 8.642 4.523 -1.555 1.00 93.06 108 ILE A CA 1
ATOM 876 C C . ILE A 1 108 ? 8.113 5.505 -0.501 1.00 93.06 108 ILE A C 1
ATOM 878 O O . ILE A 1 108 ? 6.947 5.444 -0.105 1.00 93.06 108 ILE A O 1
ATOM 882 N N . ARG A 1 109 ? 8.976 6.421 -0.044 1.00 94.62 109 ARG A N 1
ATOM 883 C CA . ARG A 1 109 ? 8.694 7.381 1.043 1.00 94.62 109 ARG A CA 1
ATOM 884 C C . ARG A 1 109 ? 8.865 8.843 0.646 1.00 94.62 109 ARG A C 1
ATOM 886 O O . ARG A 1 109 ? 8.412 9.711 1.369 1.00 94.62 109 ARG A O 1
ATOM 893 N N . SER A 1 110 ? 9.510 9.161 -0.472 1.00 95.38 110 SER A N 1
ATOM 894 C CA . SER A 1 110 ? 9.917 10.536 -0.821 1.00 95.38 110 SER A CA 1
ATOM 895 C C . SER A 1 110 ? 10.568 11.294 0.363 1.00 95.38 110 SER A C 1
ATOM 897 O O . SER A 1 110 ? 10.151 12.406 0.698 1.00 95.38 110 SER A O 1
ATOM 899 N N . PRO A 1 111 ? 11.567 10.713 1.061 1.00 96.38 111 PRO A N 1
ATOM 900 C CA . PRO A 1 111 ? 12.081 11.262 2.318 1.00 96.38 111 PRO A CA 1
ATOM 901 C C . PRO A 1 111 ? 12.837 12.582 2.142 1.00 96.38 111 PRO A C 1
ATOM 903 O O . PRO A 1 111 ? 12.995 13.327 3.102 1.00 96.38 111 PRO A O 1
ATOM 906 N N . TRP A 1 112 ? 13.277 12.914 0.926 1.00 97.19 112 TRP A N 1
ATOM 907 C CA . TRP A 1 112 ? 13.920 14.199 0.640 1.00 97.19 112 TRP A CA 1
ATOM 908 C C . TRP A 1 112 ? 12.944 15.372 0.721 1.00 97.19 112 TRP A C 1
ATOM 910 O O . TRP A 1 112 ? 13.301 16.421 1.245 1.00 97.19 112 TRP A O 1
ATOM 920 N N . GLN A 1 113 ? 11.714 15.185 0.245 1.00 97.19 113 GLN A N 1
ATOM 921 C CA . GLN A 1 113 ? 10.662 16.204 0.255 1.00 97.19 113 GLN A CA 1
ATOM 922 C C . GLN A 1 113 ? 9.964 16.306 1.616 1.00 97.19 113 GLN A C 1
ATOM 924 O O . GLN A 1 113 ? 9.376 17.334 1.929 1.00 97.19 113 GLN A O 1
ATOM 929 N N . ASN A 1 114 ? 10.043 15.246 2.425 1.00 97.50 114 ASN A N 1
ATOM 930 C CA . ASN A 1 114 ? 9.313 15.110 3.689 1.00 97.50 114 ASN A CA 1
ATOM 931 C C . ASN A 1 114 ? 10.231 15.045 4.916 1.00 97.50 114 ASN A C 1
ATOM 933 O O . ASN A 1 114 ? 9.790 14.659 5.996 1.00 97.50 114 ASN A O 1
ATOM 937 N N . LYS A 1 115 ? 11.508 15.410 4.758 1.00 97.69 115 LYS A N 1
ATOM 938 C CA . LYS A 1 115 ? 12.553 15.251 5.778 1.00 97.69 115 LYS A CA 1
ATOM 939 C C . LYS A 1 115 ? 12.150 15.817 7.139 1.00 97.69 115 LYS A C 1
ATOM 941 O O . LYS A 1 115 ? 12.259 15.119 8.142 1.00 97.69 115 LYS A O 1
ATOM 946 N N . ASP A 1 116 ? 11.698 17.067 7.172 1.00 97.81 116 ASP A N 1
ATOM 947 C CA . ASP A 1 116 ? 11.397 17.746 8.434 1.00 97.81 116 ASP A CA 1
ATOM 948 C C . ASP A 1 116 ? 10.148 17.164 9.098 1.00 97.81 116 ASP A C 1
ATOM 950 O O . ASP A 1 116 ? 10.149 16.936 10.304 1.00 97.81 116 ASP A O 1
ATOM 954 N N . ALA A 1 117 ? 9.117 16.833 8.313 1.00 97.75 117 ALA A N 1
ATOM 955 C CA . ALA A 1 117 ? 7.928 16.156 8.823 1.00 97.75 117 ALA A CA 1
ATOM 956 C C . ALA A 1 117 ? 8.286 14.794 9.438 1.00 97.75 117 ALA A C 1
ATOM 958 O O . ALA A 1 117 ? 7.888 14.506 10.563 1.00 97.75 117 ALA A O 1
ATOM 959 N N . TYR A 1 118 ? 9.102 13.993 8.746 1.00 97.94 118 TYR A N 1
ATOM 960 C CA . TYR A 1 118 ? 9.573 12.709 9.259 1.00 97.94 118 TYR A CA 1
ATOM 961 C C . TYR A 1 118 ? 10.402 12.849 10.536 1.00 97.94 118 TYR A C 1
ATOM 963 O O . TYR A 1 118 ? 10.121 12.157 11.513 1.00 97.94 118 TYR A O 1
ATOM 971 N N . ASN A 1 119 ? 11.356 13.780 10.574 1.00 97.81 119 ASN A N 1
ATOM 972 C CA . ASN A 1 119 ? 12.159 14.029 11.771 1.00 97.81 119 ASN A CA 1
ATOM 973 C C . ASN A 1 119 ? 11.294 14.457 12.967 1.00 97.81 119 ASN A C 1
ATOM 975 O O . ASN A 1 119 ? 11.483 13.953 14.071 1.00 97.81 119 ASN A O 1
ATOM 979 N N . ASN A 1 120 ? 10.318 15.342 12.746 1.00 98.06 120 ASN A N 1
ATOM 980 C CA . ASN A 1 120 ? 9.433 15.841 13.801 1.00 98.06 120 ASN A CA 1
ATOM 981 C C . ASN A 1 120 ? 8.500 14.761 14.368 1.00 98.06 120 ASN A C 1
ATOM 983 O O . ASN A 1 120 ? 8.067 14.869 15.511 1.00 98.06 120 ASN A O 1
ATOM 987 N N . LEU A 1 121 ? 8.203 13.723 13.584 1.00 97.88 121 LEU A N 1
ATOM 988 C CA . LEU A 1 121 ? 7.352 12.599 13.982 1.00 97.88 121 LEU A CA 1
ATOM 989 C C . LEU A 1 121 ? 8.158 11.374 14.449 1.00 97.88 121 LEU A C 1
ATOM 991 O O . LEU A 1 121 ? 7.590 10.301 14.647 1.00 97.88 121 LEU A O 1
ATOM 995 N N . GLY A 1 122 ? 9.481 11.511 14.595 1.00 97.44 122 GLY A N 1
ATOM 996 C CA . GLY A 1 122 ? 10.358 10.426 15.040 1.00 97.44 122 GLY A CA 1
ATOM 997 C C . GLY A 1 122 ? 10.504 9.282 14.033 1.00 97.44 122 GLY A C 1
ATOM 998 O O . GLY A 1 122 ? 10.869 8.175 14.420 1.00 97.44 122 GLY A O 1
ATOM 999 N N . PHE A 1 123 ? 10.216 9.521 12.752 1.00 97.56 123 PHE A N 1
ATOM 1000 C CA . PHE A 1 123 ? 10.383 8.515 11.709 1.00 97.56 123 PHE A CA 1
ATOM 1001 C C . PHE A 1 123 ? 11.868 8.309 11.392 1.00 97.56 123 PHE A C 1
ATOM 1003 O O . PHE A 1 123 ? 12.562 9.222 10.941 1.00 97.56 123 PHE A O 1
ATOM 1010 N N . ASP A 1 124 ? 12.340 7.082 11.585 1.00 97.25 124 ASP A N 1
ATOM 1011 C CA . ASP A 1 124 ? 13.685 6.636 11.229 1.00 97.25 124 ASP A CA 1
ATOM 1012 C C . ASP A 1 124 ? 13.636 5.182 10.745 1.00 97.25 124 ASP A C 1
ATOM 1014 O O . ASP A 1 124 ? 12.605 4.514 10.832 1.00 97.25 124 ASP A O 1
ATOM 1018 N N . TRP A 1 125 ? 14.760 4.671 10.252 1.00 96.06 125 TRP A N 1
ATOM 1019 C CA . TRP A 1 125 ? 14.896 3.323 9.700 1.00 96.06 125 TRP A CA 1
ATOM 1020 C C . TRP A 1 125 ? 14.296 2.231 10.595 1.00 96.06 125 TRP A C 1
ATOM 1022 O O . TRP A 1 125 ? 13.551 1.381 10.116 1.00 96.06 125 TRP A O 1
ATOM 1032 N N . ALA A 1 126 ? 14.608 2.255 11.894 1.00 96.94 126 ALA A N 1
ATOM 1033 C CA . ALA A 1 126 ? 14.124 1.243 12.832 1.00 96.94 126 ALA A CA 1
ATOM 1034 C C . ALA A 1 126 ? 12.597 1.291 13.001 1.00 96.94 126 ALA A C 1
ATOM 1036 O O . ALA A 1 126 ? 11.955 0.247 13.096 1.00 96.94 126 ALA A O 1
ATOM 1037 N N . VAL A 1 127 ? 12.024 2.498 12.992 1.00 97.88 127 VAL A N 1
ATOM 1038 C CA . VAL A 1 127 ? 10.578 2.721 13.103 1.00 97.88 127 VAL A CA 1
ATOM 1039 C C . VAL A 1 127 ? 9.866 2.237 11.842 1.00 97.88 127 VAL A C 1
ATOM 1041 O O . VAL A 1 127 ? 8.886 1.506 11.946 1.00 97.88 127 VAL A O 1
ATOM 1044 N N . ASP A 1 128 ? 10.381 2.579 10.657 1.00 96.94 128 ASP A N 1
ATOM 1045 C CA . ASP A 1 128 ? 9.795 2.134 9.386 1.00 96.94 128 ASP A CA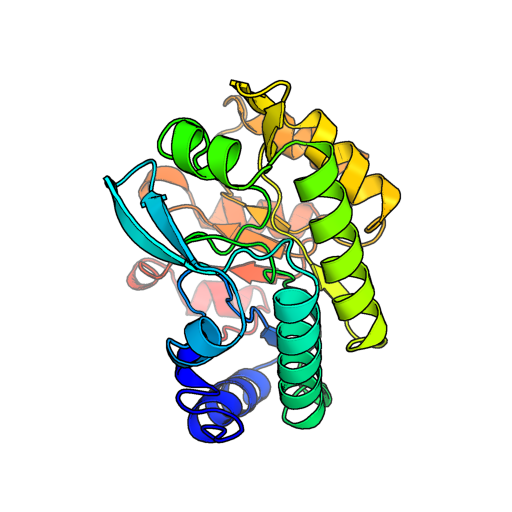 1
ATOM 1046 C C . ASP A 1 128 ? 9.859 0.609 9.244 1.00 96.94 128 ASP A C 1
ATOM 1048 O O . ASP A 1 128 ? 8.862 -0.021 8.897 1.00 96.94 128 ASP A O 1
ATOM 1052 N N . ARG A 1 129 ? 11.007 -0.004 9.571 1.00 95.50 129 ARG A N 1
ATOM 1053 C CA . ARG A 1 129 ? 11.166 -1.462 9.505 1.00 95.50 129 ARG A CA 1
ATOM 1054 C C . ARG A 1 129 ? 10.205 -2.183 10.444 1.00 95.50 129 ARG A C 1
ATOM 1056 O O . ARG A 1 129 ? 9.478 -3.056 9.982 1.00 95.50 129 ARG A O 1
ATOM 1063 N N . SER A 1 130 ? 10.159 -1.784 11.715 1.00 96.75 130 SER A N 1
ATOM 1064 C CA . SER A 1 130 ? 9.263 -2.405 12.696 1.00 96.75 130 SER A CA 1
ATOM 1065 C C . SER A 1 130 ? 7.788 -2.229 12.319 1.00 96.75 130 SER A C 1
ATOM 1067 O O . SER A 1 130 ? 6.997 -3.158 12.470 1.00 96.75 130 SER A O 1
ATOM 1069 N N . ALA A 1 131 ? 7.409 -1.071 11.771 1.00 97.31 131 ALA A N 1
ATOM 1070 C CA . ALA A 1 131 ? 6.048 -0.843 11.301 1.00 97.31 131 ALA A CA 1
ATOM 1071 C C . ALA A 1 131 ? 5.688 -1.715 10.089 1.00 97.31 131 ALA A C 1
ATOM 1073 O O . ALA A 1 131 ? 4.583 -2.253 10.035 1.00 97.31 131 ALA A O 1
ATOM 1074 N N . LEU A 1 132 ? 6.595 -1.871 9.119 1.00 94.94 132 LEU A N 1
ATOM 1075 C CA . LEU A 1 132 ? 6.364 -2.752 7.973 1.00 94.94 132 LEU A CA 1
ATOM 1076 C C . LEU A 1 132 ? 6.305 -4.228 8.379 1.00 94.94 132 LEU A C 1
ATOM 1078 O O . LEU A 1 132 ? 5.450 -4.940 7.860 1.00 94.94 132 LEU A O 1
ATOM 1082 N N . GLU A 1 133 ? 7.153 -4.665 9.313 1.00 94.81 133 GLU A N 1
ATOM 1083 C CA . GLU A 1 133 ? 7.091 -6.001 9.925 1.00 94.81 133 GLU A CA 1
ATOM 1084 C C . GLU A 1 133 ? 5.715 -6.233 10.567 1.00 94.81 133 GLU A C 1
ATOM 1086 O O . GLU A 1 133 ? 5.015 -7.175 10.205 1.00 94.81 133 GLU A O 1
ATOM 1091 N N . ALA A 1 134 ? 5.254 -5.312 11.421 1.00 96.81 134 ALA A N 1
ATOM 1092 C CA . ALA A 1 134 ? 3.950 -5.421 12.075 1.00 96.81 134 ALA A CA 1
ATOM 1093 C C . ALA A 1 134 ? 2.779 -5.453 11.076 1.00 96.81 134 ALA A C 1
ATOM 1095 O O . ALA A 1 134 ? 1.843 -6.240 11.223 1.00 96.81 134 ALA A O 1
ATOM 1096 N N . LEU A 1 135 ? 2.819 -4.613 10.037 1.00 96.00 135 LEU A N 1
ATOM 1097 C CA . LEU A 1 135 ? 1.807 -4.618 8.983 1.00 96.00 135 LEU A CA 1
ATOM 1098 C C . LEU A 1 135 ? 1.827 -5.937 8.205 1.00 96.00 135 LEU A C 1
ATOM 1100 O O . LEU A 1 135 ? 0.763 -6.485 7.914 1.00 96.00 135 LEU A O 1
ATOM 1104 N N . TYR A 1 136 ? 3.005 -6.459 7.873 1.00 93.81 136 TYR A N 1
ATOM 1105 C CA . TYR A 1 136 ? 3.138 -7.752 7.213 1.00 93.81 136 TYR A CA 1
ATOM 1106 C C . TYR A 1 136 ? 2.575 -8.895 8.070 1.00 93.81 136 TYR A C 1
ATOM 1108 O O . TYR A 1 136 ? 1.729 -9.647 7.584 1.00 93.81 136 TYR A O 1
ATOM 1116 N N . ASP A 1 137 ? 2.921 -8.949 9.357 1.00 95.19 137 ASP A N 1
ATOM 1117 C CA . ASP A 1 137 ? 2.380 -9.927 10.306 1.00 95.19 137 ASP A CA 1
ATOM 1118 C C . ASP A 1 137 ? 0.850 -9.856 10.401 1.00 95.19 137 ASP A C 1
ATOM 1120 O O . ASP A 1 137 ? 0.169 -10.884 10.464 1.00 95.19 137 ASP A O 1
ATOM 1124 N N . ILE A 1 138 ? 0.284 -8.643 10.383 1.00 97.19 138 ILE A N 1
ATOM 1125 C CA . ILE A 1 138 ? -1.167 -8.441 10.299 1.00 97.19 138 ILE A CA 1
ATOM 1126 C C . ILE A 1 138 ? -1.721 -9.081 9.021 1.00 97.19 138 ILE A C 1
ATOM 1128 O O . ILE A 1 138 ? -2.720 -9.796 9.095 1.00 97.19 138 ILE A O 1
ATOM 1132 N N . ALA A 1 139 ? -1.107 -8.844 7.858 1.00 95.00 139 ALA A N 1
ATOM 1133 C CA . ALA A 1 139 ? -1.584 -9.412 6.598 1.00 95.00 139 ALA A CA 1
ATOM 1134 C C . ALA A 1 139 ? -1.545 -10.943 6.613 1.00 95.00 139 ALA A C 1
ATOM 1136 O O . ALA A 1 139 ? -2.573 -11.554 6.341 1.00 95.00 139 ALA A O 1
ATOM 1137 N N . VAL A 1 140 ? -0.427 -11.556 7.012 1.00 93.75 140 VAL A N 1
ATOM 1138 C CA . VAL A 1 140 ? -0.297 -13.022 7.119 1.00 93.75 140 VAL A CA 1
ATOM 1139 C C . VAL A 1 140 ? -1.336 -13.605 8.080 1.00 93.75 140 VAL A C 1
ATOM 1141 O O . VAL A 1 140 ? -1.969 -14.616 7.784 1.00 93.75 140 VAL A O 1
ATOM 1144 N N . ARG A 1 141 ? -1.564 -12.949 9.226 1.00 96.12 141 ARG A N 1
ATOM 1145 C CA . ARG A 1 141 ? -2.554 -13.391 10.218 1.00 96.12 141 ARG A CA 1
ATOM 1146 C C . ARG A 1 141 ? -3.992 -13.293 9.709 1.00 96.12 141 ARG A C 1
ATOM 1148 O O . ARG A 1 141 ? -4.811 -14.143 10.056 1.00 96.12 141 ARG A O 1
ATOM 1155 N N . VAL A 1 142 ? -4.328 -12.232 8.977 1.00 97.75 142 VAL A N 1
ATOM 1156 C CA . VAL A 1 142 ? -5.692 -12.010 8.473 1.00 97.75 142 VAL A CA 1
ATOM 1157 C C . VAL A 1 142 ? -5.968 -12.849 7.227 1.00 97.75 142 VAL A C 1
ATOM 1159 O O . VAL A 1 142 ? -7.079 -13.342 7.087 1.00 97.75 142 VAL A O 1
ATOM 1162 N N . TRP A 1 143 ? -4.961 -13.074 6.383 1.00 95.25 143 TRP A N 1
ATOM 1163 C CA . TRP A 1 143 ? -5.075 -13.742 5.086 1.00 95.25 143 TRP A CA 1
ATOM 1164 C C . TRP A 1 143 ? -4.244 -15.039 5.023 1.00 95.25 143 TRP A C 1
ATOM 1166 O O . TRP A 1 143 ? -3.401 -15.193 4.140 1.00 95.25 143 TRP A O 1
ATOM 1176 N N . PRO A 1 144 ? -4.454 -16.011 5.931 1.00 93.75 144 PRO A N 1
ATOM 1177 C CA . PRO A 1 144 ? -3.564 -17.168 6.079 1.00 93.75 144 PRO A CA 1
ATOM 1178 C C . PRO A 1 144 ? -3.636 -18.174 4.920 1.00 93.75 144 PRO A C 1
ATOM 1180 O O . PRO A 1 144 ? -2.887 -19.148 4.908 1.00 93.75 144 PRO A O 1
ATOM 1183 N N . ARG A 1 145 ? -4.580 -18.000 3.987 1.00 93.00 145 ARG A N 1
ATOM 1184 C CA . ARG A 1 145 ? -4.760 -18.866 2.811 1.00 93.00 145 ARG A CA 1
ATOM 1185 C C . ARG A 1 145 ? -4.326 -18.198 1.514 1.00 93.00 145 ARG A C 1
ATOM 1187 O O . ARG A 1 145 ? -4.306 -18.865 0.487 1.00 93.00 145 ARG A O 1
ATOM 1194 N N . GLN A 1 146 ? -4.031 -16.904 1.560 1.00 91.75 146 GLN A N 1
ATOM 1195 C CA . GLN A 1 146 ? -3.639 -16.134 0.397 1.00 91.75 146 GLN A CA 1
ATOM 1196 C C . GLN A 1 146 ? -2.141 -15.924 0.385 1.00 91.75 146 GLN A C 1
ATOM 1198 O O . GLN A 1 146 ? -1.453 -15.902 1.405 1.00 91.75 146 GLN A O 1
ATOM 1203 N N . ARG A 1 147 ? -1.658 -15.706 -0.823 1.00 89.62 147 ARG A N 1
ATOM 1204 C CA . ARG A 1 147 ? -0.299 -15.289 -1.103 1.00 89.62 147 ARG A CA 1
ATOM 1205 C C . ARG A 1 147 ? -0.157 -13.803 -0.787 1.00 89.62 147 ARG A C 1
ATOM 1207 O O . ARG A 1 147 ? -0.960 -13.001 -1.257 1.00 89.62 147 ARG A O 1
ATOM 1214 N N . ILE A 1 148 ? 0.837 -13.416 0.012 1.00 88.50 148 ILE A N 1
ATOM 1215 C CA . ILE A 1 148 ? 1.043 -12.010 0.399 1.00 88.50 148 ILE A CA 1
ATOM 1216 C C . ILE A 1 148 ? 2.169 -11.409 -0.430 1.00 88.50 148 ILE A C 1
ATOM 1218 O O . ILE A 1 148 ? 3.306 -11.844 -0.316 1.00 88.50 148 ILE A O 1
ATOM 1222 N N . ALA A 1 149 ? 1.860 -10.418 -1.263 1.00 86.31 149 ALA A N 1
ATOM 1223 C CA . ALA A 1 149 ? 2.807 -9.787 -2.177 1.00 86.31 149 ALA A CA 1
ATOM 1224 C C . ALA A 1 149 ? 3.245 -8.406 -1.686 1.00 86.31 149 ALA A C 1
ATOM 1226 O O . ALA A 1 149 ? 2.443 -7.638 -1.147 1.00 86.31 149 ALA A O 1
ATOM 1227 N N . VAL A 1 150 ? 4.496 -8.042 -1.975 1.00 84.50 150 VAL A N 1
ATOM 1228 C CA . VAL A 1 150 ? 4.983 -6.661 -1.884 1.00 84.50 150 VAL A CA 1
ATOM 1229 C C . VAL A 1 150 ? 5.684 -6.242 -3.165 1.00 84.50 150 VAL A C 1
ATOM 1231 O O . VAL A 1 150 ? 6.372 -7.016 -3.825 1.00 84.50 150 VAL A O 1
ATOM 1234 N N . SER A 1 151 ? 5.515 -4.969 -3.488 1.00 81.25 151 SER A N 1
ATOM 1235 C CA . SER A 1 151 ? 6.197 -4.291 -4.580 1.00 81.25 151 SER A CA 1
ATOM 1236 C C . SER A 1 151 ? 7.675 -4.068 -4.272 1.00 81.25 151 SER A C 1
ATOM 1238 O O . SER A 1 151 ? 7.996 -3.468 -3.249 1.00 81.25 151 SER A O 1
ATOM 1240 N N . VAL A 1 152 ? 8.571 -4.444 -5.183 1.00 77.44 152 VAL A N 1
ATOM 1241 C CA . VAL A 1 152 ? 10.021 -4.273 -5.005 1.00 77.44 152 VAL A CA 1
ATOM 1242 C C . VAL A 1 152 ? 10.485 -2.933 -5.553 1.00 77.44 152 VAL A C 1
ATOM 1244 O O . VAL A 1 152 ? 10.394 -2.663 -6.749 1.00 77.44 152 VAL A O 1
ATOM 1247 N N . PHE A 1 153 ? 11.056 -2.112 -4.676 1.00 80.81 153 PHE A N 1
ATOM 1248 C CA . PHE A 1 153 ? 11.734 -0.865 -5.021 1.00 80.81 153 PHE A CA 1
ATOM 1249 C C . PHE A 1 153 ? 12.889 -0.609 -4.047 1.00 80.81 153 PHE A C 1
ATOM 1251 O O . PHE A 1 153 ? 12.847 -1.124 -2.927 1.00 80.81 153 PHE A O 1
ATOM 1258 N N . PRO A 1 154 ? 13.909 0.195 -4.420 1.00 87.75 154 PRO A N 1
ATOM 1259 C CA . PRO A 1 154 ? 14.890 0.675 -3.455 1.00 87.75 154 PRO A CA 1
ATOM 1260 C C . PRO A 1 154 ? 14.165 1.341 -2.288 1.00 87.75 154 PRO A C 1
ATOM 1262 O O . PRO A 1 154 ? 13.426 2.308 -2.493 1.00 87.75 154 PRO A O 1
ATOM 1265 N N . TRP A 1 155 ? 14.362 0.815 -1.082 1.00 93.31 155 TRP A N 1
ATOM 1266 C CA . TRP A 1 155 ? 13.728 1.355 0.105 1.00 93.31 155 TRP A CA 1
ATOM 1267 C C . TRP A 1 155 ? 14.257 2.748 0.350 1.00 93.31 155 TRP A C 1
ATOM 1269 O O . TRP A 1 155 ? 15.456 2.940 0.538 1.00 93.31 155 TRP A O 1
ATOM 1279 N N . GLN A 1 156 ? 13.353 3.718 0.324 1.00 96.44 156 GLN A N 1
ATOM 1280 C CA . GLN A 1 156 ? 13.617 5.097 0.686 1.00 96.44 156 GLN A CA 1
ATOM 1281 C C . GLN A 1 156 ? 13.302 5.275 2.169 1.00 96.44 156 GLN A C 1
ATOM 1283 O O . GLN A 1 156 ? 12.173 5.046 2.573 1.00 96.44 156 GLN A O 1
ATOM 1288 N N . TYR A 1 157 ? 14.263 5.676 2.988 1.00 96.31 157 TYR A N 1
ATOM 1289 C CA . TYR A 1 157 ? 14.085 5.741 4.442 1.00 96.31 157 TYR A CA 1
ATOM 1290 C C . TYR A 1 157 ? 14.859 6.910 5.046 1.00 96.31 157 TYR A C 1
ATOM 1292 O O . TYR A 1 157 ? 15.694 7.535 4.386 1.00 96.31 157 TYR A O 1
ATOM 1300 N N . MET A 1 158 ? 14.585 7.201 6.315 1.00 98.06 158 MET A N 1
ATOM 1301 C CA . MET A 1 158 ? 15.376 8.121 7.131 1.00 98.06 158 MET A CA 1
ATOM 1302 C C . MET A 1 158 ? 16.402 7.325 7.943 1.00 98.06 158 MET A C 1
ATOM 1304 O O . MET A 1 158 ? 16.093 6.241 8.425 1.00 98.06 158 MET A O 1
ATOM 1308 N N . LYS A 1 159 ? 17.643 7.809 8.043 1.00 97.38 159 LYS A N 1
ATOM 1309 C CA . LYS A 1 159 ? 18.664 7.265 8.952 1.00 97.38 159 LYS A CA 1
ATOM 1310 C C . LYS A 1 159 ? 19.441 8.402 9.589 1.00 97.38 159 LYS A C 1
ATOM 1312 O O . LYS A 1 159 ? 20.084 9.171 8.868 1.00 97.38 159 LYS A O 1
ATOM 1317 N N . ASN A 1 160 ? 19.417 8.490 10.918 1.00 96.81 160 ASN A N 1
ATOM 1318 C CA . ASN A 1 160 ? 20.046 9.581 11.676 1.00 96.81 160 ASN A CA 1
ATOM 1319 C C . ASN A 1 160 ? 19.578 10.960 11.169 1.00 96.81 160 ASN A C 1
ATOM 1321 O O . ASN A 1 160 ? 20.382 11.862 10.918 1.00 96.81 160 ASN A O 1
AT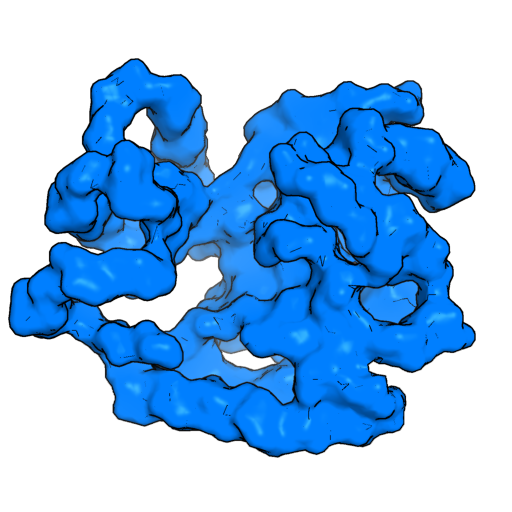OM 1325 N N . GLY A 1 161 ? 18.274 11.077 10.914 1.00 96.69 161 GLY A N 1
ATOM 1326 C CA . GLY A 1 161 ? 17.634 12.294 10.419 1.00 96.69 161 GLY A CA 1
ATOM 1327 C C . GLY A 1 161 ? 17.996 12.699 8.985 1.00 96.69 161 GLY A C 1
ATOM 1328 O O . GLY A 1 161 ? 17.751 13.840 8.584 1.00 96.69 161 GLY A O 1
ATOM 1329 N N . GLN A 1 162 ? 18.596 11.798 8.197 1.00 98.19 162 GLN A N 1
ATOM 1330 C CA . GLN A 1 162 ? 18.949 12.045 6.799 1.00 98.19 162 GLN A CA 1
ATOM 1331 C C . GLN A 1 162 ? 18.270 11.047 5.856 1.00 98.19 162 GLN A C 1
ATOM 1333 O O . GLN A 1 162 ? 18.262 9.850 6.149 1.00 98.19 162 GLN A O 1
ATOM 1338 N N . PRO A 1 163 ? 17.780 11.503 4.690 1.00 97.88 163 PRO A N 1
ATOM 1339 C CA . PRO A 1 163 ? 17.195 10.619 3.695 1.00 97.88 163 PRO A CA 1
ATOM 1340 C C . PRO A 1 163 ? 18.254 9.688 3.091 1.00 97.88 163 PRO A C 1
ATOM 1342 O O . PRO A 1 163 ? 19.416 10.066 2.872 1.00 97.88 163 PRO A O 1
ATOM 1345 N N . ARG A 1 164 ? 17.847 8.452 2.816 1.00 97.56 164 ARG A N 1
ATOM 1346 C CA . ARG A 1 164 ? 18.637 7.389 2.189 1.00 97.56 164 ARG A CA 1
ATOM 1347 C C . ARG A 1 164 ? 17.762 6.603 1.217 1.00 97.56 164 ARG A C 1
ATOM 1349 O O . ARG A 1 164 ? 16.539 6.615 1.324 1.00 97.56 164 ARG A O 1
ATOM 1356 N N . SER A 1 165 ? 18.404 5.916 0.277 1.00 94.94 165 SER A N 1
ATOM 1357 C CA . SER A 1 165 ? 17.753 4.911 -0.558 1.00 94.94 165 SER A CA 1
ATOM 1358 C C . SER A 1 165 ? 18.719 3.790 -0.901 1.00 94.94 165 SER A C 1
ATOM 1360 O O . SER A 1 165 ? 19.878 4.057 -1.223 1.00 94.94 165 SER A O 1
ATOM 1362 N N . SER A 1 166 ? 18.269 2.545 -0.776 1.00 90.44 166 SER A N 1
ATOM 1363 C CA . SER A 1 166 ? 19.076 1.370 -1.099 1.00 90.44 166 SER A CA 1
ATOM 1364 C C . SER A 1 166 ? 18.195 0.157 -1.375 1.00 90.44 166 SER A C 1
ATOM 1366 O O . SER A 1 166 ? 17.142 -0.001 -0.764 1.00 90.44 166 SER A O 1
ATOM 1368 N N . LEU A 1 167 ? 18.645 -0.720 -2.275 1.00 84.38 167 LEU A N 1
ATOM 1369 C CA . LEU A 1 167 ? 17.998 -2.013 -2.511 1.00 84.38 167 LEU A CA 1
ATOM 1370 C C . LEU A 1 167 ? 18.300 -3.026 -1.406 1.00 84.38 167 LEU A C 1
ATOM 1372 O O . LEU A 1 167 ? 17.411 -3.785 -1.056 1.00 84.38 167 LEU A O 1
ATOM 1376 N N . GLY A 1 168 ? 19.502 -3.008 -0.819 1.00 87.81 168 GLY A N 1
ATOM 1377 C CA . GLY A 1 168 ? 19.908 -4.008 0.182 1.00 87.81 168 GLY A CA 1
ATOM 1378 C C . GLY A 1 168 ? 18.926 -4.161 1.356 1.00 87.81 168 GLY A C 1
ATOM 1379 O O . GLY A 1 168 ? 18.577 -5.286 1.702 1.00 87.81 168 GLY A O 1
ATOM 1380 N N . PRO A 1 169 ? 18.420 -3.064 1.949 1.00 89.31 169 PRO A N 1
ATOM 1381 C CA . PRO A 1 169 ? 17.382 -3.134 2.970 1.00 89.31 169 PRO A CA 1
ATOM 1382 C C . PRO A 1 169 ? 16.060 -3.755 2.494 1.00 89.31 169 PRO A C 1
ATOM 1384 O O . PRO A 1 169 ? 15.477 -4.548 3.229 1.00 89.31 169 PRO A O 1
ATOM 1387 N N . THR A 1 170 ? 15.611 -3.450 1.269 1.00 87.62 170 THR A N 1
ATOM 1388 C CA . THR A 1 170 ? 14.452 -4.115 0.643 1.00 87.62 170 THR A CA 1
ATOM 1389 C C . THR A 1 170 ? 14.695 -5.616 0.524 1.00 87.62 170 THR A C 1
ATOM 1391 O O . THR A 1 170 ? 13.843 -6.415 0.894 1.00 87.62 170 THR A O 1
ATOM 1394 N N . SER A 1 171 ? 15.883 -5.995 0.043 1.00 80.44 171 SER A N 1
ATOM 1395 C CA . SER A 1 171 ? 16.295 -7.385 -0.142 1.00 80.44 171 SER A CA 1
ATOM 1396 C C . SER A 1 171 ? 16.247 -8.172 1.161 1.00 80.44 171 SER A C 1
ATOM 1398 O O . SER A 1 171 ? 15.641 -9.234 1.201 1.00 80.44 171 SER A O 1
ATOM 1400 N N . SER A 1 172 ? 16.859 -7.633 2.220 1.00 85.25 172 SER A N 1
ATOM 1401 C CA . SER A 1 172 ? 16.861 -8.253 3.549 1.00 85.25 172 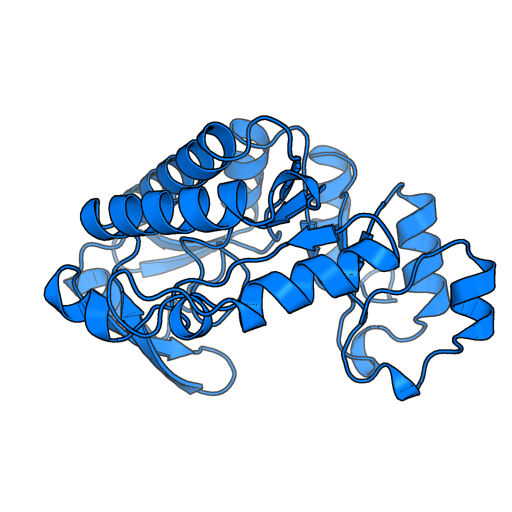SER A CA 1
ATOM 1402 C C . SER A 1 172 ? 15.441 -8.428 4.064 1.00 85.25 172 SER A C 1
ATOM 1404 O O . SER A 1 172 ? 15.097 -9.520 4.474 1.00 85.25 172 SER A O 1
ATOM 1406 N N . PHE A 1 173 ? 14.594 -7.401 3.984 1.00 86.88 173 PHE A N 1
ATOM 1407 C CA . PHE A 1 173 ? 13.217 -7.499 4.470 1.00 86.88 173 PHE A CA 1
ATOM 1408 C C . PHE A 1 173 ? 12.411 -8.589 3.759 1.00 86.88 173 PHE A C 1
ATOM 1410 O O . PHE A 1 173 ? 11.704 -9.352 4.408 1.00 86.88 173 PHE A O 1
ATOM 1417 N N . ILE A 1 174 ? 12.541 -8.685 2.435 1.00 82.38 174 ILE A N 1
ATOM 1418 C CA . ILE A 1 174 ? 11.836 -9.703 1.651 1.00 82.38 174 ILE A CA 1
ATOM 1419 C C . ILE A 1 174 ? 12.373 -11.101 1.970 1.00 82.38 174 ILE A C 1
ATOM 1421 O O . ILE A 1 174 ? 11.581 -12.001 2.209 1.00 82.38 174 ILE A O 1
ATOM 1425 N N . LEU A 1 175 ? 13.692 -11.285 2.047 1.00 81.19 175 LEU A N 1
ATOM 1426 C CA . LEU A 1 175 ? 14.282 -12.579 2.408 1.00 81.19 175 LEU A CA 1
ATOM 1427 C C . LEU A 1 175 ? 13.954 -13.003 3.849 1.00 81.19 175 LEU A C 1
ATOM 1429 O O . LEU A 1 175 ? 13.762 -14.189 4.102 1.00 81.19 175 LEU A O 1
ATOM 1433 N N . ASP A 1 176 ? 13.880 -12.047 4.777 1.00 83.19 176 ASP A N 1
ATOM 1434 C CA . ASP A 1 176 ? 13.618 -12.306 6.195 1.00 83.19 176 ASP A CA 1
ATOM 1435 C C . ASP A 1 176 ? 12.146 -12.693 6.447 1.00 83.19 176 ASP A C 1
ATOM 1437 O O . ASP A 1 176 ? 11.869 -13.497 7.336 1.00 83.19 176 ASP A O 1
ATOM 1441 N N . LEU A 1 177 ? 11.197 -12.110 5.701 1.00 77.69 177 LEU A N 1
ATOM 1442 C CA . LEU A 1 177 ? 9.760 -12.177 6.022 1.00 77.69 177 LEU A CA 1
ATOM 1443 C C . LEU A 1 177 ? 8.896 -12.801 4.921 1.00 77.69 177 LEU A C 1
ATOM 1445 O O . LEU A 1 177 ? 7.810 -13.307 5.202 1.00 77.69 177 LEU A O 1
ATOM 1449 N N . MET A 1 178 ? 9.345 -12.745 3.669 1.00 72.38 178 MET A N 1
ATOM 1450 C CA . MET A 1 178 ? 8.549 -13.040 2.473 1.00 72.38 178 MET A CA 1
ATOM 1451 C C . MET A 1 178 ? 9.300 -13.952 1.488 1.00 72.38 178 MET A C 1
ATOM 1453 O O . MET A 1 178 ? 9.388 -13.612 0.306 1.00 72.38 178 MET A O 1
ATOM 1457 N N . PRO A 1 179 ? 9.851 -15.102 1.929 1.00 57.09 179 PRO A N 1
ATOM 1458 C CA . PRO A 1 179 ? 10.688 -15.942 1.069 1.00 57.09 179 PRO A CA 1
ATOM 1459 C C . PRO A 1 179 ? 9.952 -16.466 -0.173 1.00 57.09 179 PRO A C 1
ATOM 1461 O O . PRO A 1 179 ? 10.594 -16.786 -1.167 1.00 57.09 179 PRO A O 1
ATOM 1464 N N . ASP A 1 180 ? 8.617 -16.513 -0.131 1.00 54.19 180 ASP A N 1
ATOM 1465 C CA . ASP A 1 180 ? 7.799 -17.125 -1.177 1.00 54.19 180 ASP A CA 1
ATOM 1466 C C . ASP A 1 180 ? 7.133 -16.117 -2.129 1.00 54.19 180 ASP A C 1
ATOM 1468 O O . ASP A 1 180 ? 6.398 -16.545 -3.019 1.00 54.19 180 ASP A O 1
ATOM 1472 N N . LEU A 1 181 ? 7.323 -14.792 -1.976 1.00 59.78 181 LEU A N 1
ATOM 1473 C CA . LEU A 1 181 ? 6.546 -13.855 -2.798 1.00 59.78 181 LEU A CA 1
ATOM 1474 C C . LEU A 1 181 ? 7.141 -12.480 -3.080 1.00 59.78 181 LEU A C 1
ATOM 1476 O O . LEU A 1 181 ? 7.326 -11.637 -2.200 1.00 59.78 181 LEU A O 1
ATOM 1480 N N . ILE A 1 182 ? 7.302 -12.207 -4.375 1.00 61.19 182 ILE A N 1
ATOM 1481 C CA . ILE A 1 182 ? 7.920 -10.990 -4.889 1.00 61.19 182 ILE A CA 1
ATOM 1482 C C . ILE A 1 182 ? 7.049 -10.386 -5.992 1.00 61.19 182 ILE A C 1
ATOM 1484 O O . ILE A 1 182 ? 6.706 -11.052 -6.965 1.00 61.19 182 ILE A O 1
ATOM 1488 N N . GLY A 1 183 ? 6.705 -9.103 -5.853 1.00 56.16 183 GLY A N 1
ATOM 1489 C CA . GLY A 1 183 ? 6.132 -8.291 -6.924 1.00 56.16 183 GLY A CA 1
ATOM 1490 C C . GLY A 1 183 ? 7.214 -7.464 -7.614 1.00 56.16 183 GLY A C 1
ATOM 1491 O O . GLY A 1 183 ? 7.778 -6.538 -7.026 1.00 56.16 183 GLY A O 1
ATOM 1492 N N . ALA A 1 184 ? 7.498 -7.773 -8.871 1.00 59.88 184 ALA A N 1
ATOM 1493 C CA . ALA A 1 184 ? 8.367 -7.003 -9.738 1.00 59.88 184 ALA A CA 1
ATOM 1494 C C . ALA A 1 184 ? 7.641 -5.771 -10.280 1.00 59.88 184 ALA A C 1
ATOM 1496 O O . ALA A 1 184 ? 6.568 -5.878 -10.868 1.00 59.88 184 ALA A O 1
ATOM 1497 N N . ASN A 1 185 ? 8.248 -4.594 -10.143 1.00 58.28 185 ASN A N 1
ATOM 1498 C CA . ASN A 1 185 ? 7.718 -3.386 -10.766 1.00 58.28 185 ASN A CA 1
ATOM 1499 C C . ASN A 1 185 ? 8.578 -2.920 -11.929 1.00 58.28 185 ASN A C 1
ATOM 1501 O O . ASN A 1 185 ? 9.809 -2.918 -11.844 1.00 58.28 185 ASN A O 1
ATOM 1505 N N . ASP A 1 186 ? 7.891 -2.380 -12.940 1.00 58.72 186 ASP A N 1
ATOM 1506 C CA . ASP A 1 186 ? 8.457 -1.620 -14.054 1.00 58.72 186 ASP A CA 1
ATOM 1507 C C . ASP A 1 186 ? 9.262 -2.523 -15.006 1.00 58.72 186 ASP A C 1
ATOM 1509 O O . ASP A 1 186 ? 10.454 -2.310 -15.243 1.00 58.72 186 ASP A O 1
ATOM 1513 N N . LEU A 1 187 ? 8.582 -3.541 -15.543 1.00 61.19 187 LEU A N 1
ATOM 1514 C CA . LEU A 1 187 ? 9.045 -4.370 -16.657 1.00 61.19 187 LEU A CA 1
ATOM 1515 C C . LEU A 1 187 ? 9.321 -3.469 -17.884 1.00 61.19 187 LEU A C 1
ATOM 1517 O O . LEU A 1 187 ? 8.439 -2.725 -18.327 1.00 61.19 187 LEU A O 1
ATOM 1521 N N . ARG A 1 188 ? 10.558 -3.491 -18.400 1.00 64.06 188 ARG A N 1
ATOM 1522 C CA . ARG A 1 188 ? 11.049 -2.652 -19.515 1.00 64.06 188 ARG A CA 1
ATOM 1523 C C . ARG A 1 188 ? 11.847 -3.494 -20.508 1.00 64.06 188 ARG A C 1
ATOM 1525 O O . ARG A 1 188 ? 12.567 -4.385 -20.068 1.00 64.06 188 ARG A O 1
ATOM 1532 N N . GLU A 1 189 ? 11.794 -3.149 -21.799 1.00 46.66 189 GLU A N 1
ATOM 1533 C CA . GLU A 1 189 ? 12.406 -3.943 -22.879 1.00 46.66 189 GLU A CA 1
ATOM 1534 C C . GLU A 1 189 ? 13.899 -4.181 -22.735 1.00 46.66 189 GLU A C 1
ATOM 1536 O O . GLU A 1 189 ? 14.382 -5.166 -23.261 1.00 46.66 189 GLU A O 1
ATOM 1541 N N . THR A 1 190 ? 14.676 -3.237 -22.200 1.00 49.91 190 THR A N 1
ATOM 1542 C CA . THR A 1 190 ? 16.073 -3.154 -22.646 1.00 49.91 190 THR A CA 1
ATOM 1543 C C . THR A 1 190 ? 17.010 -4.008 -21.782 1.00 49.91 190 THR A C 1
ATOM 1545 O O . THR A 1 190 ? 17.313 -3.603 -20.649 1.00 49.91 190 THR A O 1
ATOM 1548 N N . PRO A 1 191 ? 17.571 -5.124 -22.300 1.00 40.84 191 PRO A N 1
ATOM 1549 C CA . PRO A 1 191 ? 18.721 -5.754 -21.667 1.00 40.84 191 PRO A CA 1
ATOM 1550 C C . PRO A 1 191 ? 19.880 -4.746 -21.661 1.00 40.84 191 PRO A C 1
ATOM 1552 O O . PRO A 1 191 ? 20.157 -4.100 -22.672 1.00 40.84 191 PRO A O 1
ATOM 1555 N N . GLY A 1 192 ? 20.549 -4.577 -20.518 1.00 41.78 192 GLY A N 1
ATOM 1556 C CA . GLY A 1 192 ? 21.722 -3.698 -20.386 1.00 41.78 192 GLY A CA 1
ATOM 1557 C C . GLY A 1 192 ? 21.472 -2.303 -19.796 1.00 41.78 192 GLY A C 1
ATOM 1558 O O . GLY A 1 192 ? 22.413 -1.522 -19.680 1.00 41.78 192 GLY A O 1
ATOM 1559 N N . GLN A 1 193 ? 20.247 -1.975 -19.372 1.00 48.22 193 GLN A N 1
ATOM 1560 C CA . GLN A 1 193 ? 19.974 -0.766 -18.578 1.00 48.22 193 GLN A CA 1
ATOM 1561 C C . GLN A 1 193 ? 20.076 -1.030 -17.055 1.00 48.22 193 GLN A C 1
ATOM 1563 O O . GLN A 1 193 ? 19.965 -2.178 -16.623 1.00 48.22 193 GLN A O 1
ATOM 1568 N N . PRO A 1 194 ? 20.250 0.010 -16.203 1.00 41.12 194 PRO A N 1
ATOM 1569 C CA . PRO A 1 194 ? 20.600 -0.094 -14.770 1.00 41.12 194 PRO A CA 1
ATOM 1570 C C . PRO A 1 194 ? 19.664 -0.915 -13.861 1.00 41.12 194 PRO A C 1
ATOM 1572 O O . PRO A 1 194 ? 19.943 -1.068 -12.673 1.00 41.12 194 PRO A O 1
ATOM 1575 N N . ARG A 1 195 ? 18.552 -1.442 -14.386 1.00 53.25 195 ARG A N 1
ATOM 1576 C CA . ARG A 1 195 ? 17.644 -2.347 -13.665 1.00 53.25 195 ARG A CA 1
ATOM 1577 C C . ARG A 1 195 ? 18.002 -3.825 -13.794 1.00 53.25 195 ARG A C 1
ATOM 1579 O O . ARG A 1 195 ? 17.316 -4.645 -13.196 1.00 53.25 195 ARG A O 1
ATOM 1586 N N . LEU A 1 196 ? 19.126 -4.152 -14.440 1.00 51.53 196 LEU A N 1
ATOM 1587 C CA . LEU A 1 196 ? 19.785 -5.454 -14.293 1.00 51.53 196 LEU A CA 1
ATOM 1588 C C . LEU A 1 196 ? 19.947 -5.837 -12.807 1.00 51.53 196 LEU A C 1
ATOM 1590 O O . LEU A 1 196 ? 19.811 -6.997 -12.460 1.00 51.53 196 LEU A O 1
ATOM 1594 N N . ASN A 1 197 ? 20.134 -4.861 -11.910 1.00 55.34 197 ASN A N 1
ATOM 1595 C CA . ASN A 1 197 ? 20.215 -5.110 -10.467 1.00 55.34 197 ASN A CA 1
ATOM 1596 C C . ASN A 1 197 ? 18.892 -5.562 -9.838 1.00 55.34 197 ASN A C 1
ATOM 1598 O O . ASN A 1 197 ? 18.927 -6.321 -8.882 1.00 55.34 197 ASN A O 1
ATOM 1602 N N . THR A 1 198 ? 17.740 -5.102 -10.335 1.00 60.47 198 THR A N 1
ATOM 1603 C CA . THR A 1 198 ? 16.428 -5.572 -9.861 1.00 60.47 198 THR A CA 1
ATOM 1604 C C . THR A 1 198 ? 16.168 -6.997 -10.348 1.00 60.47 198 THR A C 1
ATOM 1606 O O . THR A 1 198 ? 15.631 -7.798 -9.598 1.00 60.47 198 THR A O 1
ATOM 1609 N N . TRP A 1 199 ? 16.635 -7.325 -11.553 1.00 61.19 199 TRP A N 1
ATOM 1610 C CA . TRP A 1 199 ? 16.562 -8.665 -12.139 1.00 61.19 199 TRP A CA 1
ATOM 1611 C C . TRP A 1 199 ? 17.500 -9.681 -11.482 1.00 61.19 199 TRP A C 1
ATOM 1613 O O . TRP A 1 199 ? 17.033 -10.707 -11.006 1.00 61.19 199 TRP A O 1
ATOM 1623 N N . ILE A 1 200 ? 18.796 -9.369 -11.366 1.00 63.34 200 ILE A N 1
ATOM 1624 C CA . ILE A 1 200 ? 19.773 -10.175 -10.608 1.00 63.34 200 ILE A CA 1
ATOM 1625 C C . ILE A 1 200 ? 19.282 -10.377 -9.172 1.00 63.34 200 ILE A C 1
ATOM 1627 O O . ILE A 1 200 ? 19.489 -11.425 -8.572 1.00 63.34 200 ILE A O 1
ATOM 1631 N N . TRP A 1 201 ? 18.618 -9.366 -8.612 1.00 66.06 201 TRP A N 1
ATOM 1632 C CA . TRP A 1 201 ? 18.022 -9.470 -7.292 1.00 66.06 201 TRP A CA 1
ATOM 1633 C C . TRP A 1 201 ? 16.855 -10.469 -7.258 1.00 66.06 201 TRP A C 1
ATOM 1635 O O . TRP A 1 201 ? 16.829 -11.282 -6.346 1.00 66.06 201 TRP A O 1
ATOM 1645 N N . MET A 1 202 ? 15.959 -10.477 -8.252 1.00 65.75 202 MET A N 1
ATOM 1646 C CA . MET A 1 202 ? 14.873 -11.467 -8.353 1.00 65.75 202 MET A CA 1
ATOM 1647 C C . MET A 1 202 ? 15.412 -12.894 -8.476 1.00 65.75 202 MET A C 1
ATOM 1649 O O . MET A 1 202 ? 14.950 -13.781 -7.769 1.00 65.75 202 MET A O 1
ATOM 1653 N N . GLU A 1 203 ? 16.460 -13.117 -9.274 1.00 65.81 203 GLU A N 1
ATOM 1654 C CA . GLU A 1 203 ? 17.108 -14.437 -9.353 1.00 65.81 203 GLU A CA 1
ATOM 1655 C C . GLU A 1 203 ? 17.634 -14.931 -7.992 1.00 65.81 203 GLU A C 1
ATOM 1657 O O . GLU A 1 203 ? 17.690 -16.135 -7.749 1.00 65.81 203 GLU A O 1
ATOM 1662 N N . GLN A 1 204 ? 18.012 -14.017 -7.091 1.00 68.31 204 GLN A N 1
ATOM 1663 C CA . GLN A 1 204 ? 18.520 -14.352 -5.756 1.00 68.31 204 GLN A CA 1
ATOM 1664 C C . GLN A 1 204 ? 17.423 -14.538 -4.707 1.00 68.31 204 GLN A C 1
ATOM 1666 O O . GLN A 1 204 ? 17.664 -15.203 -3.699 1.00 68.31 204 GLN A O 1
ATOM 1671 N N . THR A 1 205 ? 16.261 -13.916 -4.893 1.00 66.00 205 THR A N 1
ATOM 1672 C CA . THR A 1 205 ? 15.201 -13.860 -3.880 1.00 66.00 205 THR A CA 1
ATOM 1673 C C . THR A 1 205 ? 13.967 -14.689 -4.227 1.00 66.00 205 THR A C 1
ATOM 1675 O O . THR A 1 205 ? 13.130 -14.884 -3.353 1.00 66.00 205 THR A O 1
ATOM 1678 N N . GLY A 1 206 ? 13.881 -15.232 -5.445 1.00 66.12 206 GLY A N 1
ATOM 1679 C CA . GLY A 1 206 ? 12.814 -16.128 -5.893 1.00 66.12 206 GLY A CA 1
ATOM 1680 C C . GLY A 1 206 ? 12.069 -15.600 -7.119 1.00 66.12 206 GLY A C 1
ATOM 1681 O O . GLY A 1 206 ? 12.200 -14.439 -7.507 1.00 66.12 206 GLY A O 1
ATOM 1682 N N . ILE A 1 207 ? 11.269 -16.464 -7.745 1.00 67.50 207 ILE A N 1
ATOM 1683 C CA . ILE A 1 207 ? 10.479 -16.095 -8.925 1.00 67.50 207 ILE A CA 1
ATOM 1684 C C . ILE A 1 207 ? 9.418 -15.053 -8.528 1.00 67.50 207 ILE A C 1
ATOM 1686 O O . ILE A 1 207 ? 8.603 -15.320 -7.641 1.00 67.50 207 ILE A O 1
ATOM 1690 N N . PRO A 1 208 ? 9.383 -13.869 -9.166 1.00 70.88 208 PRO A N 1
ATOM 1691 C CA . PRO A 1 208 ? 8.333 -12.897 -8.916 1.00 70.88 208 PRO A CA 1
ATOM 1692 C C . PRO A 1 208 ? 6.992 -13.406 -9.430 1.00 70.88 208 PRO A C 1
ATOM 1694 O O . PRO A 1 208 ? 6.839 -13.674 -10.621 1.00 70.88 208 PRO A O 1
ATOM 1697 N N . LEU A 1 209 ? 5.998 -13.470 -8.548 1.00 71.06 209 LEU A N 1
ATOM 1698 C CA . LEU A 1 209 ? 4.645 -13.860 -8.936 1.00 71.06 209 LEU A CA 1
ATOM 1699 C C . LEU A 1 209 ? 3.954 -12.798 -9.778 1.00 71.06 209 LEU A C 1
ATOM 1701 O O . LEU A 1 209 ? 3.120 -13.128 -10.613 1.00 71.06 209 LEU A O 1
ATOM 1705 N N . PHE A 1 210 ? 4.277 -11.529 -9.549 1.00 74.31 210 PHE A N 1
ATOM 1706 C CA . PHE A 1 210 ? 3.581 -10.411 -10.165 1.00 74.31 210 PHE A CA 1
ATOM 1707 C C . PHE A 1 210 ? 4.536 -9.453 -10.851 1.00 74.31 210 PHE A C 1
ATOM 1709 O O . PHE A 1 210 ? 5.573 -9.106 -10.291 1.00 74.31 210 PHE A O 1
ATOM 1716 N N . TRP A 1 211 ? 4.127 -8.961 -12.015 1.00 75.88 211 TRP A N 1
ATOM 1717 C CA . TRP A 1 211 ? 4.877 -8.023 -12.833 1.00 75.88 211 TRP A CA 1
ATOM 1718 C C . TRP A 1 211 ? 4.024 -6.807 -13.166 1.00 75.88 211 TRP A C 1
ATOM 1720 O O . TRP A 1 211 ? 3.028 -6.912 -13.870 1.00 75.88 211 TRP A O 1
ATOM 1730 N N . GLN A 1 212 ? 4.416 -5.619 -12.716 1.00 75.12 212 GLN A N 1
ATOM 1731 C CA . GLN A 1 212 ? 3.802 -4.383 -13.194 1.00 75.12 212 GLN A CA 1
ATOM 1732 C C . GLN A 1 212 ? 4.554 -3.867 -14.419 1.00 75.12 212 GLN A C 1
ATOM 1734 O O . GLN A 1 212 ? 5.761 -3.605 -14.365 1.00 75.12 212 GLN A O 1
ATOM 1739 N N . THR A 1 213 ? 3.842 -3.667 -15.523 1.00 69.50 213 THR A N 1
ATOM 1740 C CA . THR A 1 213 ? 4.415 -3.053 -16.724 1.00 69.50 213 THR A CA 1
ATOM 1741 C C . THR A 1 213 ? 4.635 -1.550 -16.547 1.00 69.50 213 THR A C 1
ATOM 1743 O O . THR A 1 213 ? 3.907 -0.852 -15.836 1.00 69.50 213 THR A O 1
ATOM 1746 N N . ALA A 1 214 ? 5.673 -1.019 -17.199 1.00 71.25 214 ALA A N 1
ATOM 1747 C CA . ALA A 1 214 ? 5.909 0.420 -17.252 1.00 71.25 214 ALA A CA 1
ATOM 1748 C C . ALA A 1 214 ? 4.815 1.153 -18.067 1.00 71.25 214 ALA A C 1
ATOM 1750 O O . ALA A 1 214 ? 3.850 0.569 -18.545 1.00 71.25 214 ALA A O 1
ATOM 1751 N N . ARG A 1 215 ? 4.947 2.469 -18.275 1.00 71.31 215 ARG A N 1
ATOM 1752 C CA . ARG A 1 215 ? 4.149 3.156 -19.318 1.00 71.31 215 ARG A CA 1
ATOM 1753 C C . ARG A 1 215 ? 4.646 2.732 -20.708 1.00 71.31 215 ARG A C 1
ATOM 1755 O O . ARG A 1 215 ? 5.859 2.542 -20.826 1.00 71.31 215 ARG A O 1
ATOM 1762 N N . PRO A 1 216 ? 3.802 2.677 -21.759 1.00 69.38 216 PRO A N 1
ATOM 1763 C CA . PRO A 1 216 ? 4.191 2.132 -23.066 1.00 69.38 216 PRO A CA 1
ATOM 1764 C C . PRO A 1 216 ? 5.530 2.649 -23.630 1.00 69.38 216 PRO A C 1
ATOM 1766 O O . PRO A 1 216 ? 6.360 1.822 -24.005 1.00 69.38 216 PRO A O 1
ATOM 1769 N N . PRO A 1 217 ? 5.862 3.961 -23.567 1.00 70.44 217 PRO A N 1
ATOM 1770 C CA . PRO A 1 217 ? 7.148 4.463 -24.072 1.00 70.44 217 PRO A CA 1
ATOM 1771 C C . PRO A 1 217 ? 8.387 3.921 -23.341 1.00 70.44 217 PRO A C 1
ATOM 1773 O O . PRO A 1 217 ? 9.503 4.070 -23.826 1.00 70.44 217 PRO A O 1
ATOM 1776 N N . LYS A 1 218 ? 8.209 3.356 -22.141 1.00 70.12 218 LYS A N 1
ATOM 1777 C CA . LYS A 1 218 ? 9.270 2.742 -21.331 1.00 70.12 218 LYS A CA 1
ATOM 1778 C C . LYS A 1 218 ? 9.311 1.221 -21.469 1.00 70.12 218 LYS A C 1
ATOM 1780 O O . LYS A 1 218 ? 10.359 0.647 -21.184 1.00 70.12 218 LYS A O 1
ATOM 1785 N N . ILE A 1 219 ? 8.193 0.595 -21.850 1.00 69.56 219 ILE A N 1
ATOM 1786 C CA . ILE A 1 219 ? 8.135 -0.844 -22.118 1.00 69.56 219 ILE A CA 1
ATOM 1787 C C . ILE A 1 219 ? 8.873 -1.148 -23.412 1.00 69.56 219 ILE A C 1
ATOM 1789 O O . ILE A 1 219 ? 9.583 -2.138 -23.428 1.00 69.56 219 ILE A O 1
ATOM 1793 N N . GLY A 1 220 ? 8.732 -0.295 -24.437 1.00 71.94 220 GLY A N 1
ATOM 1794 C CA . GLY A 1 220 ? 9.236 -0.574 -25.779 1.00 71.94 220 GLY A CA 1
ATOM 1795 C C . GLY A 1 220 ? 8.351 -1.617 -26.468 1.00 71.94 220 GLY A C 1
ATOM 1796 O O . GLY A 1 220 ? 7.234 -1.294 -26.868 1.00 71.94 220 GLY A O 1
ATOM 1797 N N . ASP A 1 221 ? 8.819 -2.857 -26.555 1.00 75.38 221 ASP A N 1
ATOM 1798 C CA . ASP A 1 221 ? 8.083 -4.026 -27.047 1.00 75.38 221 ASP A CA 1
ATOM 1799 C C . ASP A 1 221 ? 7.357 -4.751 -25.905 1.00 75.38 221 ASP A C 1
ATOM 1801 O O . ASP A 1 221 ? 7.946 -5.496 -25.117 1.00 75.38 221 ASP A O 1
ATOM 1805 N N . TRP A 1 222 ? 6.046 -4.528 -25.810 1.00 73.44 222 TRP A N 1
ATOM 1806 C CA . TRP A 1 222 ? 5.221 -5.129 -24.765 1.00 73.44 222 TRP A CA 1
ATOM 1807 C C . TRP A 1 222 ? 5.068 -6.642 -24.903 1.00 73.44 222 TRP A C 1
ATOM 1809 O O . TRP A 1 222 ? 4.894 -7.304 -23.881 1.00 73.44 222 TRP A O 1
ATOM 1819 N N . ARG A 1 223 ? 5.174 -7.197 -26.120 1.00 77.75 223 ARG A N 1
ATOM 1820 C CA . ARG A 1 223 ? 5.077 -8.646 -26.330 1.00 77.75 223 ARG A CA 1
ATOM 1821 C C . ARG A 1 223 ? 6.268 -9.325 -25.691 1.00 77.75 223 ARG A C 1
ATOM 1823 O O . ARG A 1 223 ? 6.081 -10.131 -24.794 1.00 77.75 223 ARG A O 1
ATOM 1830 N N . LYS A 1 224 ? 7.484 -8.906 -26.048 1.00 76.50 224 LYS A N 1
ATOM 1831 C CA . LYS A 1 224 ? 8.715 -9.445 -25.445 1.00 76.50 224 LYS A CA 1
ATOM 1832 C C . LYS A 1 224 ? 8.737 -9.312 -23.933 1.00 76.50 224 LYS A C 1
ATOM 1834 O O . LYS A 1 224 ? 9.223 -10.197 -23.241 1.00 76.50 224 LYS A O 1
ATOM 1839 N N . ALA A 1 225 ? 8.220 -8.199 -23.423 1.00 75.50 225 ALA A N 1
ATOM 1840 C CA . ALA A 1 225 ? 8.119 -7.994 -21.992 1.00 75.50 225 ALA A CA 1
ATOM 1841 C C . ALA A 1 225 ? 7.243 -9.096 -21.353 1.00 75.50 225 ALA A C 1
ATOM 1843 O O . ALA A 1 225 ? 7.660 -9.720 -20.378 1.00 75.50 225 ALA A O 1
ATOM 1844 N N . LEU A 1 226 ? 6.074 -9.387 -21.933 1.00 77.12 226 LEU A N 1
ATOM 1845 C CA . LEU A 1 226 ? 5.214 -10.482 -21.482 1.00 77.12 226 LEU A CA 1
ATOM 1846 C C . LEU A 1 226 ? 5.847 -11.868 -21.680 1.00 77.12 226 LEU A C 1
ATOM 1848 O O . LEU A 1 226 ? 5.721 -12.697 -20.782 1.00 77.12 226 LEU A O 1
ATOM 1852 N N . GLU A 1 227 ? 6.528 -12.125 -22.806 1.00 78.94 227 GLU A N 1
ATOM 1853 C CA . GLU A 1 227 ? 7.239 -13.398 -23.045 1.00 78.94 227 GLU A CA 1
ATOM 1854 C C . GLU A 1 227 ? 8.249 -13.645 -21.928 1.00 78.94 227 GLU A C 1
ATOM 1856 O O . GLU A 1 227 ? 8.261 -14.713 -21.329 1.00 78.94 227 GLU A O 1
ATOM 1861 N N . TRP A 1 228 ? 9.023 -12.620 -21.563 1.00 75.00 228 TRP A N 1
ATOM 1862 C CA . TRP A 1 228 ? 9.953 -12.715 -20.444 1.00 75.00 228 TRP A CA 1
ATOM 1863 C C . TRP A 1 228 ? 9.246 -13.014 -19.135 1.00 75.00 228 TRP A C 1
ATOM 1865 O O . TRP A 1 228 ? 9.692 -13.886 -18.398 1.00 75.00 228 TRP A O 1
ATOM 1875 N N . THR A 1 229 ? 8.145 -12.327 -18.829 1.00 75.25 229 THR A N 1
ATOM 1876 C CA . THR A 1 229 ? 7.389 -12.638 -17.614 1.00 75.25 229 THR A CA 1
ATOM 1877 C C . THR A 1 229 ? 7.017 -14.124 -17.551 1.00 75.25 229 THR A C 1
ATOM 1879 O O . THR A 1 229 ? 7.185 -14.729 -16.493 1.00 75.25 229 THR A O 1
ATOM 1882 N N . ILE A 1 230 ? 6.594 -14.725 -18.667 1.00 77.69 230 ILE A N 1
ATOM 1883 C CA . ILE A 1 230 ? 6.297 -16.164 -18.748 1.00 77.69 230 ILE A CA 1
ATOM 1884 C C . ILE A 1 230 ? 7.560 -17.010 -18.584 1.00 77.69 230 ILE A C 1
ATOM 1886 O O . ILE A 1 230 ? 7.564 -17.930 -17.768 1.00 77.69 230 ILE A O 1
ATOM 1890 N N . ASP A 1 231 ? 8.628 -16.700 -19.319 1.00 76.25 231 ASP A N 1
ATOM 1891 C CA . ASP A 1 231 ? 9.891 -17.449 -19.291 1.00 76.25 231 ASP A CA 1
ATOM 1892 C C . ASP A 1 231 ? 10.505 -17.496 -17.883 1.00 76.25 231 ASP A C 1
ATOM 1894 O O . ASP A 1 231 ? 11.144 -18.479 -17.504 1.00 76.25 231 ASP A O 1
ATOM 1898 N N . PHE A 1 232 ? 10.276 -16.452 -17.085 1.00 71.56 232 PHE A N 1
ATOM 1899 C CA . PHE A 1 232 ? 10.721 -16.366 -15.697 1.00 71.56 232 PHE A CA 1
ATOM 1900 C C . PHE A 1 232 ? 9.715 -16.927 -14.683 1.00 71.56 232 PHE A C 1
ATOM 1902 O O . PHE A 1 232 ? 9.992 -16.878 -13.488 1.00 71.56 232 PHE A O 1
ATOM 1909 N N . GLY A 1 233 ? 8.584 -17.483 -15.125 1.00 75.06 233 GLY A N 1
ATOM 1910 C CA . GLY A 1 233 ? 7.588 -18.126 -14.263 1.00 75.06 233 GLY A CA 1
ATOM 1911 C C . GLY A 1 233 ? 6.649 -17.160 -13.539 1.00 75.06 233 GLY A C 1
ATOM 1912 O O . GLY A 1 233 ? 6.082 -17.522 -12.510 1.00 75.06 233 GLY A O 1
ATOM 1913 N N . GLY A 1 234 ? 6.491 -15.932 -14.036 1.00 75.50 234 GLY A N 1
ATOM 1914 C CA . GLY A 1 234 ? 5.517 -14.991 -13.495 1.00 75.50 234 GLY A CA 1
ATOM 1915 C C . GLY A 1 234 ? 4.082 -15.451 -13.735 1.00 75.50 234 GLY A C 1
ATOM 1916 O O . GLY A 1 234 ? 3.731 -15.897 -14.824 1.00 75.50 234 GLY A O 1
ATOM 1917 N N . GLU A 1 235 ? 3.241 -15.305 -12.713 1.00 77.38 235 GLU A N 1
ATOM 1918 C CA . GLU A 1 235 ? 1.842 -15.749 -12.747 1.00 77.38 235 GLU A CA 1
ATOM 1919 C C . GLU A 1 235 ? 0.857 -14.610 -13.036 1.00 77.38 235 GLU A C 1
ATOM 1921 O O . GLU A 1 235 ? -0.241 -14.839 -13.535 1.00 77.38 235 GLU A O 1
ATOM 1926 N N . TYR A 1 236 ? 1.245 -13.370 -12.736 1.00 76.62 236 TYR A N 1
ATOM 1927 C CA . TYR A 1 236 ? 0.404 -12.191 -12.895 1.00 76.62 236 TYR A CA 1
ATOM 1928 C C . TYR A 1 236 ? 1.158 -11.050 -13.569 1.00 76.62 236 TYR A C 1
ATOM 1930 O O . TYR A 1 236 ? 2.318 -10.777 -13.254 1.00 76.62 236 TYR A O 1
ATOM 1938 N N . VAL A 1 237 ? 0.455 -10.305 -14.422 1.00 77.38 237 VAL A N 1
ATOM 1939 C CA . VAL A 1 237 ? 0.947 -9.064 -15.019 1.00 77.38 237 VAL A CA 1
ATOM 1940 C C . VAL A 1 237 ? -0.109 -7.976 -14.861 1.00 77.38 237 VAL A C 1
ATOM 1942 O O . VAL A 1 237 ? -1.236 -8.125 -15.323 1.00 77.38 237 VAL A O 1
ATOM 1945 N N . GLU A 1 238 ? 0.256 -6.852 -14.247 1.00 75.31 238 GLU A N 1
ATOM 1946 C CA . GLU A 1 238 ? -0.524 -5.617 -14.337 1.00 75.31 238 GLU A CA 1
ATOM 1947 C C . GLU A 1 238 ? -0.107 -4.847 -15.591 1.00 75.31 238 GLU A C 1
ATOM 1949 O O . GLU A 1 238 ? 1.009 -4.319 -15.711 1.00 75.31 238 GLU A O 1
ATOM 1954 N N . LEU A 1 239 ? -1.040 -4.778 -16.535 1.00 73.50 239 LEU A N 1
ATOM 1955 C CA . LEU A 1 239 ? -0.920 -3.983 -17.748 1.00 73.50 239 LEU A CA 1
ATOM 1956 C C . LEU A 1 239 ? -1.301 -2.527 -17.463 1.00 73.50 239 LEU A C 1
ATOM 1958 O O . LEU A 1 239 ? -2.242 -2.233 -16.724 1.00 73.50 239 LEU A O 1
ATOM 1962 N N . ASN A 1 240 ? -0.552 -1.590 -18.040 1.00 69.25 240 ASN A N 1
ATOM 1963 C CA . ASN A 1 240 ? -0.840 -0.167 -17.885 1.00 69.25 240 ASN A CA 1
ATOM 1964 C C . ASN A 1 240 ? -2.195 0.216 -18.518 1.00 69.25 240 ASN A C 1
ATOM 1966 O O . ASN A 1 240 ? -2.592 -0.358 -19.526 1.00 69.25 240 ASN A O 1
ATOM 1970 N N . ARG A 1 241 ? -2.864 1.245 -17.975 1.00 61.69 241 ARG A N 1
ATOM 1971 C CA . ARG A 1 241 ? -4.166 1.766 -18.440 1.00 61.69 241 ARG A CA 1
ATOM 1972 C C . ARG A 1 241 ? -4.179 2.292 -19.872 1.00 61.69 241 ARG A C 1
ATOM 1974 O O . ARG A 1 241 ? -5.256 2.351 -20.454 1.00 61.69 241 ARG A O 1
ATOM 1981 N N . ASP A 1 242 ? -3.025 2.598 -20.463 1.00 61.25 242 ASP A N 1
ATOM 1982 C CA . ASP A 1 242 ? -2.878 2.909 -21.899 1.00 61.25 242 ASP A CA 1
ATOM 1983 C C . ASP A 1 242 ? -3.021 1.639 -22.784 1.00 61.25 242 ASP A C 1
ATOM 1985 O O . ASP A 1 242 ? -2.378 1.467 -23.825 1.00 61.25 242 ASP A O 1
ATOM 1989 N N . PHE A 1 243 ? -3.881 0.729 -22.323 1.00 56.84 243 PHE A N 1
ATOM 1990 C CA . PHE A 1 243 ? -4.122 -0.633 -22.776 1.00 56.84 243 PHE A CA 1
ATOM 1991 C C . PHE A 1 243 ? -4.749 -0.707 -24.174 1.00 56.84 243 PHE A C 1
ATOM 1993 O O . PHE A 1 243 ? -4.721 -1.746 -24.822 1.00 56.84 243 PHE A O 1
ATOM 2000 N N . GLU A 1 244 ? -5.273 0.410 -24.681 1.00 55.78 244 GLU A N 1
ATOM 2001 C CA . GLU A 1 244 ? -5.869 0.514 -26.021 1.00 55.78 244 GLU A CA 1
ATOM 2002 C C . GLU A 1 244 ? -4.879 0.196 -27.158 1.00 55.78 244 GLU A C 1
ATOM 2004 O O . GLU A 1 244 ? -5.290 0.007 -28.298 1.00 55.78 244 GLU A O 1
ATOM 2009 N N . THR A 1 245 ? -3.581 0.106 -26.855 1.00 62.56 245 THR A N 1
ATOM 2010 C CA . THR A 1 245 ? -2.525 -0.248 -27.817 1.00 62.56 245 THR A CA 1
ATOM 2011 C C . THR A 1 245 ? -2.195 -1.743 -27.888 1.00 62.56 245 THR A C 1
ATOM 2013 O O . THR A 1 245 ? -1.387 -2.139 -28.730 1.00 62.56 245 THR A O 1
ATOM 2016 N N . TYR A 1 246 ? -2.806 -2.577 -27.042 1.00 66.31 246 TYR A N 1
ATOM 2017 C CA . TYR A 1 246 ? -2.554 -4.017 -26.990 1.00 66.31 246 TYR A CA 1
ATOM 2018 C C . TYR A 1 246 ? -3.559 -4.782 -27.855 1.00 66.31 246 TYR A C 1
ATOM 2020 O O . TYR A 1 246 ? -4.738 -4.428 -27.928 1.00 66.31 246 TYR A O 1
ATOM 2028 N N . ASP A 1 247 ? -3.104 -5.861 -28.488 1.00 70.50 247 ASP A N 1
ATOM 2029 C CA . ASP A 1 247 ? -3.991 -6.776 -29.204 1.00 70.50 247 ASP A CA 1
ATOM 2030 C C . ASP A 1 247 ? -4.612 -7.771 -28.211 1.00 70.50 247 ASP A C 1
ATOM 2032 O O . ASP A 1 247 ? -3.951 -8.659 -27.674 1.00 70.50 247 ASP A O 1
ATOM 2036 N N . TYR A 1 248 ? -5.908 -7.615 -27.952 1.00 65.62 248 TYR A N 1
ATOM 2037 C CA . TYR A 1 248 ? -6.655 -8.457 -27.018 1.00 65.62 248 TYR A CA 1
ATOM 2038 C C . TYR A 1 248 ? -6.840 -9.894 -27.504 1.00 65.62 248 TYR A C 1
ATOM 2040 O O . TYR A 1 248 ? -6.940 -10.802 -26.680 1.00 65.62 248 TYR A O 1
ATOM 2048 N N . ALA A 1 249 ? -6.913 -10.108 -28.820 1.00 69.12 249 ALA A N 1
ATOM 2049 C CA . ALA A 1 249 ? -7.003 -11.455 -29.369 1.00 69.12 249 ALA A CA 1
ATOM 2050 C C . ALA A 1 249 ? -5.684 -12.196 -29.137 1.00 69.12 249 ALA A C 1
ATOM 2052 O O . ALA A 1 249 ? -5.683 -13.377 -28.793 1.00 69.12 249 ALA A O 1
ATOM 2053 N N . GLU A 1 250 ? -4.570 -11.477 -29.255 1.00 71.31 250 GLU A N 1
ATOM 2054 C CA . GLU A 1 250 ? -3.242 -11.998 -28.961 1.00 71.31 250 GLU A CA 1
ATOM 2055 C C . GLU A 1 250 ? -3.050 -12.288 -27.467 1.00 71.31 250 GLU A C 1
ATOM 2057 O O . GLU A 1 250 ? -2.621 -13.383 -27.119 1.00 71.31 250 GLU A O 1
ATOM 2062 N N . LEU A 1 251 ? -3.461 -11.380 -26.576 1.00 69.75 251 LEU A N 1
ATOM 2063 C CA . LEU A 1 251 ? -3.428 -11.626 -25.127 1.00 69.75 251 LEU A CA 1
ATOM 2064 C C . LEU A 1 251 ? -4.275 -12.842 -24.721 1.00 69.75 251 LEU A C 1
ATOM 2066 O O . LEU A 1 251 ? -3.841 -13.660 -23.912 1.00 69.75 251 LEU A O 1
ATOM 2070 N N . GLY A 1 252 ? -5.461 -12.998 -25.320 1.00 65.62 252 GLY A N 1
ATOM 2071 C CA . GLY A 1 252 ? -6.312 -14.168 -25.097 1.00 65.62 252 GLY A CA 1
ATOM 2072 C C . GLY A 1 252 ? -5.694 -15.474 -25.613 1.00 65.62 252 GLY A C 1
ATOM 2073 O O . GLY A 1 252 ? -5.881 -16.524 -25.002 1.00 65.62 252 GLY A O 1
ATOM 2074 N N . ALA A 1 253 ? -4.910 -15.424 -26.697 1.00 68.00 253 ALA A N 1
ATOM 2075 C CA . ALA A 1 253 ? -4.214 -16.592 -27.242 1.00 68.00 253 ALA A CA 1
ATOM 2076 C C . ALA A 1 253 ? -3.089 -17.108 -26.329 1.00 68.00 253 ALA A C 1
ATOM 2078 O O . ALA A 1 253 ? -2.703 -18.270 -26.431 1.00 68.00 253 ALA A O 1
ATOM 2079 N N . TRP A 1 254 ? -2.590 -16.271 -25.419 1.00 63.97 254 TRP A N 1
ATOM 2080 C CA . TRP A 1 254 ? -1.561 -16.644 -24.452 1.00 63.97 254 TRP A CA 1
ATOM 2081 C C . TRP A 1 254 ? -2.133 -17.346 -23.208 1.00 63.97 254 TRP A C 1
ATOM 2083 O O . TRP A 1 254 ? -1.379 -17.705 -22.308 1.00 63.97 254 TRP A O 1
ATOM 2093 N N . GLY A 1 255 ? -3.456 -17.543 -23.141 1.00 57.28 255 GLY A N 1
ATOM 2094 C CA . GLY A 1 255 ? -4.123 -18.200 -22.014 1.00 57.28 255 GLY A CA 1
ATOM 2095 C C . GLY A 1 255 ? -4.287 -17.316 -20.775 1.00 57.28 255 GLY A C 1
ATOM 2096 O O . GLY A 1 255 ? -4.574 -17.836 -19.701 1.00 57.28 255 GLY A O 1
ATOM 2097 N N . TRP A 1 256 ? -4.111 -15.997 -20.909 1.00 61.84 256 TRP A N 1
ATOM 2098 C CA . TRP A 1 256 ? -4.278 -15.047 -19.810 1.00 61.84 256 TRP A CA 1
ATOM 2099 C C . TRP A 1 256 ? -5.745 -14.643 -19.669 1.00 61.84 256 TRP A C 1
ATOM 2101 O O . TRP A 1 256 ? -6.377 -14.182 -20.624 1.00 61.84 256 TRP A O 1
ATOM 2111 N N . GLU A 1 257 ? -6.281 -14.759 -18.457 1.00 54.53 257 GLU A N 1
ATOM 2112 C CA . GLU A 1 257 ? -7.587 -14.204 -18.110 1.00 54.53 257 GLU A CA 1
ATOM 2113 C C . GLU A 1 257 ? -7.444 -12.697 -17.847 1.00 54.53 257 GLU A C 1
ATOM 2115 O O . GLU A 1 257 ? -6.865 -12.254 -16.853 1.00 54.53 257 GLU A O 1
ATOM 2120 N N . LEU A 1 258 ? -7.941 -11.879 -18.780 1.00 50.59 258 LEU A N 1
ATOM 2121 C CA . LEU A 1 258 ? -7.891 -10.421 -18.670 1.00 50.59 258 LEU A CA 1
ATOM 2122 C C . LEU A 1 258 ? -8.951 -9.921 -17.679 1.00 50.59 258 LEU A C 1
ATOM 2124 O O . LEU A 1 258 ? -10.131 -9.838 -18.020 1.00 50.59 258 LEU A O 1
ATOM 2128 N N . SER A 1 259 ? -8.533 -9.516 -16.478 1.00 44.94 259 SER A N 1
ATOM 2129 C CA . SER A 1 259 ? -9.376 -8.743 -15.556 1.00 44.94 259 SER A CA 1
ATOM 2130 C C . SER A 1 259 ? -9.175 -7.236 -15.783 1.00 44.94 259 SER A C 1
ATOM 2132 O O . SER A 1 259 ? -8.047 -6.765 -15.927 1.00 44.94 259 SER A O 1
ATOM 2134 N N . LYS A 1 260 ? -10.276 -6.481 -15.893 1.00 38.00 260 LYS A N 1
ATOM 2135 C CA . LYS A 1 260 ? -10.272 -5.011 -16.028 1.00 38.00 260 LYS A CA 1
ATOM 2136 C C . LYS A 1 260 ? -10.376 -4.316 -14.676 1.00 38.00 260 LYS A C 1
ATOM 2138 O O . LYS A 1 260 ? -11.145 -4.812 -13.824 1.00 38.00 260 LYS A O 1
#

Organism: NCBI:txid412755

pLDDT: mean 84.68, std 15.15, range [38.0, 98.56]

Radius of gyration: 18.33 Å; chains: 1; bounding box: 42×37×46 Å

Foldseek 3Di:
DFQCQQPLDVPDGDVVVLVLLVVLLVLHADEDQYAAALSHHPVCVVPFPWDWAADQPPRDIGITTPLLDPSLLVVVLVSLLVSCVSRVVRHAEYEQQSCPHVDSANQDRSCVRCLVVCVVVVFFPVSSLVSVVSSLVSCCVSNVRHQYEHEQDFRWGHHPSDIDTGNVVVLCSCQVRPLPEYAYEAQAPDDPDPCVVVVVSCVVRDQHQEYEHDPCVRRPDPVVSVVVCVVSPHNYYHDDPVCVPDDPVVVVVVVDRDRD

Secondary structure (DSSP, 8-state):
-BHHHH-SBTTB--HHHHHHHHHHTTTSPEEEEPB-GGGS-GGGGGTS-EEEEE-TTT--EEEEE-TTSHHHHHHHHHHHHHHHHHHGGGEEEEE--TT--SSS-TT---TTTSHHHHHHTT--HHHHHHHHHHHHHHHHHH-TTSEEE-B--PEEEEETTEEEEEHHHHHHHHHHH-TT--EEEEE-S-TTSTTHHHHHHHHHH---SEEEE--HHHHS-HHHHHHHHHHTT--EEE--S-GGGS-HHHHHHTT-----